Protein AF-A0A2U0RXN7-F1 (afdb_monomer_lite)

pLDDT: mean 94.58, std 5.85, range [40.25, 98.38]

Foldseek 3Di:
DVVVLVVLVVVCVVVVDDPSVVVSVVVVVCPDQDFDWDDDPQWIWTWHDDDLWIKTKIFGHDPRETQPLLMWIWIADNVHTDDTDHSVVQAAEDDADQPDDPVLLVVLVVVVLQPDWDWDADPNDIDIDNPWAWDPDDKDWDWHWDDDPPRRYTATKIKIKTATPDQDPPQFGIWIWMAGRRPRDTDDIDTDHPDD

Sequence (196 aa):
MELAQDILLRYKNYAEVSYLDPMRNILRTVTTPQNIQNVFGDIKFVLATEGNDAEIAWTYTTAGIDFQSKGVSITIDNGVLETLTDGWYLFNVGSTEINISEEEAMQIALNRLDDFSWTTIIDGQFVEVNDYVVLEQPRTVQLLPHSRDEPLELVPYYYITFYLNQVYPDNINSIGVGIWADTGAVRDCQTLTSEG

Secondary structure (DSSP, 8-state):
-HHHHHHHHHHHHHHT-STHHHHHHHHHT--S-S-EEEEETTEEEEEEEETTEEEEEEEEEETTEEEEEEEEEEEEETTEEEEEEE-TTTPEE------S-HHHHHHHHHHHHTT--EEEEETTEEEEE----EEEEEEEEEEEEEE-SSTTEEEEEEEEEEEEEEEEGGGEEEEEEEEETTT--EEEEEEEEPP-

Structure (mmCIF, N/CA/C/O backbone):
data_AF-A0A2U0RXN7-F1
#
_entry.id   AF-A0A2U0RXN7-F1
#
loop_
_atom_site.group_PDB
_atom_site.id
_atom_site.type_symbol
_atom_site.label_atom_id
_atom_site.label_alt_id
_atom_site.label_comp_id
_atom_site.label_asym_id
_atom_site.label_entity_id
_atom_site.label_seq_id
_atom_site.pdbx_PDB_ins_code
_atom_site.Cartn_x
_atom_site.Cartn_y
_atom_site.Cartn_z
_atom_site.occupancy
_atom_site.B_iso_or_equiv
_atom_site.auth_seq_id
_atom_site.auth_comp_id
_atom_site.auth_asym_id
_atom_site.auth_atom_id
_atom_site.pdbx_PDB_model_num
ATOM 1 N N . MET A 1 1 ? -13.906 10.854 22.083 1.00 87.69 1 MET A N 1
ATOM 2 C CA . MET A 1 1 ? -13.506 9.452 22.360 1.00 87.69 1 MET A CA 1
ATOM 3 C C . MET A 1 1 ? -14.705 8.552 22.655 1.00 87.69 1 MET A C 1
ATOM 5 O O . MET A 1 1 ? -14.786 7.490 22.054 1.00 87.69 1 MET A O 1
ATOM 9 N N . GLU A 1 2 ? -15.655 8.965 23.504 1.00 90.88 2 GLU A N 1
ATOM 10 C CA . GLU A 1 2 ? -16.887 8.193 23.782 1.00 90.88 2 GLU A CA 1
ATOM 11 C C . GLU A 1 2 ? -17.687 7.851 22.517 1.00 90.88 2 GLU A C 1
ATOM 13 O O . GLU A 1 2 ? -18.019 6.691 22.301 1.00 90.88 2 GLU A O 1
ATOM 18 N N . LEU A 1 3 ? -17.892 8.824 21.620 1.00 93.06 3 LEU A N 1
ATOM 19 C CA . LEU A 1 3 ? -18.575 8.587 20.343 1.00 93.06 3 LEU A CA 1
ATOM 20 C C . LEU A 1 3 ? -17.925 7.448 19.532 1.00 93.06 3 LEU A C 1
ATOM 22 O O . LEU A 1 3 ? -18.615 6.541 19.079 1.00 93.06 3 LEU A O 1
ATOM 26 N N . ALA A 1 4 ? -16.596 7.452 19.395 1.00 94.62 4 ALA A N 1
ATOM 27 C CA . ALA A 1 4 ? -15.869 6.403 18.680 1.00 94.62 4 ALA A CA 1
ATOM 28 C C . ALA A 1 4 ? -15.970 5.032 19.380 1.00 94.62 4 ALA A C 1
ATOM 30 O O . ALA A 1 4 ? -16.126 4.012 18.711 1.00 94.62 4 ALA A O 1
ATOM 31 N N . GLN A 1 5 ? -15.958 4.991 20.720 1.00 95.44 5 GLN A N 1
ATOM 32 C CA . GLN A 1 5 ? -16.201 3.757 21.483 1.00 95.44 5 GLN A CA 1
ATOM 33 C C . GLN A 1 5 ? -17.575 3.153 21.193 1.00 95.44 5 GLN A C 1
ATOM 35 O O . GLN A 1 5 ? -17.688 1.932 21.031 1.00 95.44 5 GLN A O 1
ATOM 40 N N . ASP A 1 6 ? -18.600 4.001 21.140 1.00 96.06 6 ASP A N 1
ATOM 41 C CA . ASP A 1 6 ? -19.979 3.603 20.879 1.00 96.06 6 ASP A CA 1
ATOM 42 C C . ASP A 1 6 ? -20.173 3.148 19.435 1.00 96.06 6 ASP A C 1
ATOM 44 O O . ASP A 1 6 ? -20.821 2.126 19.202 1.00 96.06 6 ASP A O 1
ATOM 48 N N . ILE A 1 7 ? -19.577 3.856 18.470 1.00 96.75 7 ILE A N 1
ATOM 49 C CA . ILE A 1 7 ? -19.581 3.467 17.053 1.00 96.75 7 ILE A CA 1
ATOM 50 C C . ILE A 1 7 ? -18.953 2.085 16.892 1.00 96.75 7 ILE A C 1
ATOM 52 O O . ILE A 1 7 ? -19.601 1.185 16.358 1.00 96.75 7 ILE A O 1
ATOM 56 N N . LEU A 1 8 ? -17.740 1.882 17.419 1.00 97.25 8 LEU A N 1
ATOM 57 C CA . LEU A 1 8 ? -17.059 0.591 17.333 1.00 97.25 8 LEU A CA 1
ATOM 58 C C . LEU A 1 8 ? -17.850 -0.518 18.027 1.00 97.25 8 LEU A C 1
ATOM 60 O O . LEU A 1 8 ? -17.908 -1.626 17.510 1.00 97.25 8 LEU A O 1
ATOM 64 N N . LEU A 1 9 ? -18.485 -0.252 19.174 1.00 97.38 9 LEU A N 1
ATOM 65 C CA . LEU A 1 9 ? -19.312 -1.248 19.861 1.00 97.38 9 LEU A CA 1
ATOM 66 C C . LEU A 1 9 ? -20.543 -1.642 19.037 1.00 97.38 9 LEU A C 1
ATOM 68 O O . LEU A 1 9 ? -20.856 -2.826 18.927 1.00 97.38 9 LEU A O 1
ATOM 72 N N . ARG A 1 10 ? -21.251 -0.662 18.469 1.00 97.19 10 ARG A N 1
ATOM 73 C CA . ARG A 1 10 ? -22.428 -0.916 17.629 1.00 97.19 10 ARG A CA 1
ATOM 74 C C . ARG A 1 10 ? -22.043 -1.690 16.379 1.00 97.19 10 ARG A C 1
ATOM 76 O O . ARG A 1 10 ? -22.702 -2.675 16.064 1.00 97.19 10 ARG A O 1
ATOM 83 N N . TYR A 1 11 ? -20.965 -1.277 15.719 1.00 96.81 11 TYR A N 1
ATOM 84 C CA . TYR A 1 11 ? -20.475 -1.938 14.519 1.00 96.81 11 TYR A CA 1
ATOM 85 C C . TYR A 1 11 ? -20.004 -3.366 14.811 1.00 96.81 11 TYR A C 1
ATOM 87 O O . TYR A 1 11 ? -20.445 -4.294 14.141 1.00 96.81 11 TYR A O 1
ATOM 95 N N . LYS A 1 12 ? -19.241 -3.569 15.892 1.00 97.25 12 LYS A N 1
ATOM 96 C CA . LYS A 1 12 ? -18.858 -4.894 16.397 1.00 97.25 12 LYS A CA 1
ATOM 97 C C . LYS A 1 12 ? -20.060 -5.821 16.572 1.00 97.25 12 LYS A C 1
ATOM 99 O O . LYS A 1 12 ? -20.029 -6.957 16.116 1.00 97.25 12 LYS A O 1
ATOM 104 N N . ASN A 1 13 ? -21.104 -5.342 17.249 1.00 97.56 13 ASN A N 1
ATOM 105 C CA . ASN A 1 13 ? -22.298 -6.140 17.526 1.00 97.56 13 ASN A CA 1
ATOM 106 C C . ASN A 1 13 ? -23.107 -6.431 16.257 1.00 97.56 13 ASN A C 1
ATOM 108 O O . ASN A 1 13 ? -23.699 -7.496 16.157 1.00 97.56 13 ASN A O 1
ATOM 112 N N . TYR A 1 14 ? -23.145 -5.490 15.314 1.00 96.69 14 TYR A N 1
ATOM 113 C CA . TYR A 1 14 ? -23.842 -5.653 14.041 1.00 96.69 14 TYR A CA 1
ATOM 114 C C . TYR A 1 14 ? -23.130 -6.641 13.107 1.00 96.69 14 TYR A C 1
ATOM 116 O O . TYR A 1 14 ? -23.777 -7.510 12.536 1.00 96.69 14 TYR A O 1
ATOM 124 N N . ALA A 1 15 ? -21.812 -6.501 12.954 1.00 95.75 15 ALA A N 1
ATOM 125 C CA . ALA A 1 15 ? -21.003 -7.341 12.072 1.00 95.75 15 ALA A CA 1
ATOM 126 C C . ALA A 1 15 ? -20.575 -8.669 12.724 1.00 95.75 15 ALA A C 1
ATOM 128 O O . ALA A 1 15 ? -20.004 -9.521 12.053 1.00 95.75 15 ALA A O 1
ATOM 129 N N . GLU A 1 16 ? -20.833 -8.840 14.025 1.00 96.75 16 GLU A N 1
ATOM 130 C CA . GLU A 1 16 ? -20.460 -10.017 14.822 1.00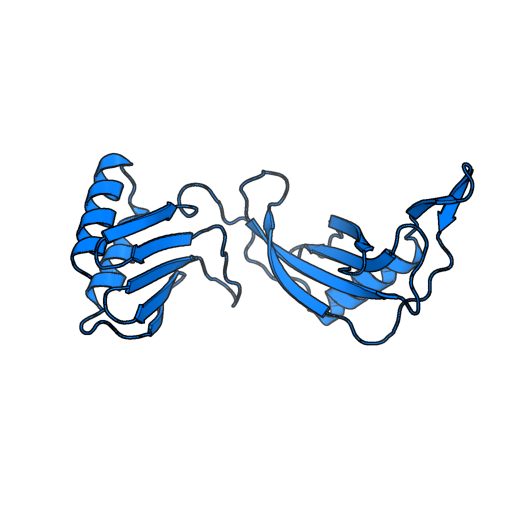 96.75 16 GLU A CA 1
ATOM 131 C C . GLU A 1 16 ? -18.948 -10.324 14.796 1.00 96.75 16 GLU A C 1
ATOM 133 O O . GLU A 1 16 ? -18.510 -11.474 14.814 1.00 96.75 16 GLU A O 1
ATOM 138 N N . VAL A 1 17 ? -18.122 -9.273 14.793 1.00 96.44 17 VAL A N 1
ATOM 139 C CA . VAL A 1 17 ? -16.659 -9.370 14.665 1.00 96.44 17 VAL A CA 1
ATOM 140 C C . VAL A 1 17 ? -15.935 -9.181 15.997 1.00 96.44 17 VAL A C 1
ATOM 142 O O . VAL A 1 17 ? -16.300 -8.339 16.811 1.00 96.44 17 VAL A O 1
ATOM 145 N N . SER A 1 18 ? -14.863 -9.935 16.243 1.00 96.38 18 SER A N 1
ATOM 146 C CA . SER A 1 18 ? -14.088 -9.843 17.494 1.00 96.38 18 SER A CA 1
ATOM 147 C C . SER A 1 18 ? -12.834 -8.966 17.393 1.00 96.38 18 SER A C 1
ATOM 149 O O . SER A 1 18 ? -12.381 -8.450 18.415 1.00 96.38 18 SER A O 1
ATOM 151 N N . TYR A 1 19 ? -12.295 -8.725 16.190 1.00 95.94 19 TYR A N 1
ATOM 152 C CA . TYR A 1 19 ? -11.050 -7.955 16.005 1.00 95.94 19 TYR A CA 1
ATOM 153 C C . TYR A 1 19 ? -11.161 -6.478 16.419 1.00 95.94 19 TYR A C 1
ATOM 155 O O . TYR A 1 19 ? -10.144 -5.814 16.604 1.00 95.94 19 TYR A O 1
ATOM 163 N N . LEU A 1 20 ? -12.375 -5.961 16.630 1.00 97.75 20 LEU A N 1
ATOM 164 C CA . LEU A 1 20 ? -12.586 -4.612 17.159 1.00 97.75 20 LEU A CA 1
ATOM 165 C C . LEU A 1 20 ? -12.354 -4.513 18.676 1.00 97.75 20 LEU A C 1
ATOM 167 O O . LEU A 1 20 ? -12.225 -3.406 19.200 1.00 97.75 20 LEU A O 1
ATOM 171 N N . ASP A 1 21 ? -12.291 -5.627 19.415 1.00 97.69 21 ASP A N 1
ATOM 172 C CA . ASP A 1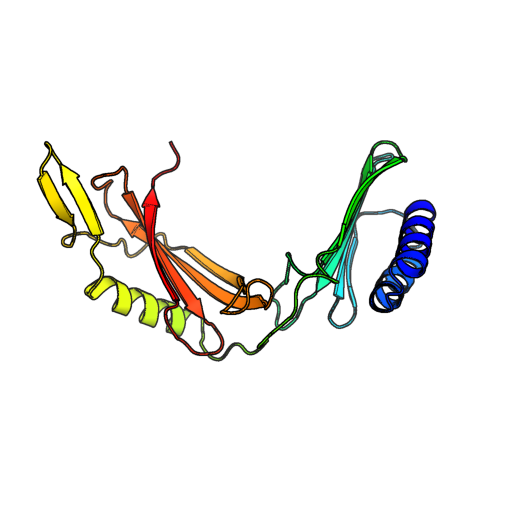 21 ? -12.066 -5.588 20.866 1.00 97.69 21 ASP A CA 1
ATOM 173 C C . ASP A 1 21 ? -10.699 -4.992 21.249 1.00 97.69 21 ASP A C 1
ATOM 175 O O . ASP A 1 21 ? -10.680 -4.071 22.075 1.00 97.69 21 ASP A O 1
ATOM 179 N N . PRO A 1 22 ? -9.569 -5.421 20.650 1.00 97.81 22 PRO A N 1
ATOM 180 C CA . PRO A 1 22 ? -8.277 -4.764 20.843 1.00 97.81 22 PRO A CA 1
ATOM 181 C C . PRO A 1 22 ? -8.311 -3.260 20.544 1.00 97.81 22 PRO A C 1
ATOM 183 O O . PRO A 1 22 ? -7.854 -2.467 21.364 1.00 97.81 22 PRO A O 1
ATOM 186 N N . MET A 1 23 ? -8.925 -2.848 19.431 1.00 97.88 23 MET A N 1
ATOM 187 C CA . MET A 1 23 ? -9.015 -1.438 19.024 1.00 97.88 23 MET A CA 1
ATOM 188 C C . MET A 1 23 ? -9.781 -0.592 20.042 1.00 97.88 23 MET A C 1
ATOM 190 O O . MET A 1 23 ? -9.332 0.480 20.454 1.00 97.88 23 MET A O 1
ATOM 194 N N . ARG A 1 24 ? -10.915 -1.111 20.524 1.00 97.44 24 ARG A N 1
ATOM 195 C CA . ARG A 1 24 ? -11.695 -0.472 21.588 1.00 97.44 24 ARG A CA 1
ATOM 196 C C . ARG A 1 24 ? -10.914 -0.392 22.890 1.00 97.44 24 ARG A C 1
ATOM 198 O O . ARG A 1 24 ? -11.004 0.619 23.582 1.00 97.44 24 ARG A O 1
ATOM 205 N N . ASN A 1 25 ? -10.147 -1.423 23.235 1.00 97.00 25 ASN A N 1
ATOM 206 C CA . ASN A 1 25 ? -9.308 -1.407 24.431 1.00 97.00 25 ASN A CA 1
ATOM 207 C C . ASN A 1 25 ? -8.196 -0.357 24.330 1.00 97.00 25 ASN A C 1
ATOM 209 O O . ASN A 1 25 ? -8.016 0.391 25.286 1.00 97.00 25 ASN A O 1
ATOM 213 N N . ILE A 1 26 ? -7.535 -0.231 23.176 1.00 96.81 26 ILE A N 1
ATOM 214 C CA . ILE A 1 26 ? -6.558 0.837 22.906 1.00 96.81 26 ILE A CA 1
ATOM 215 C C . ILE A 1 26 ? -7.213 2.210 23.075 1.00 96.81 26 ILE A C 1
ATOM 217 O O . ILE A 1 26 ? -6.710 3.073 23.783 1.00 96.81 26 ILE A O 1
ATOM 221 N N . LEU A 1 27 ? -8.400 2.409 22.509 1.00 95.25 27 LEU A N 1
ATOM 222 C CA . LEU A 1 27 ? -9.094 3.689 22.614 1.00 95.25 27 LEU A CA 1
ATOM 223 C C . LEU A 1 27 ? -9.475 4.050 24.065 1.00 95.25 27 LEU A C 1
ATOM 225 O O . LEU A 1 27 ? -9.574 5.228 24.392 1.00 95.25 27 LEU A O 1
ATOM 229 N N . ARG A 1 28 ? -9.653 3.066 24.961 1.00 94.75 28 ARG A N 1
ATOM 230 C CA . ARG A 1 28 ? -9.876 3.313 26.402 1.00 94.75 28 ARG A CA 1
ATOM 231 C C . ARG A 1 28 ? -8.623 3.786 27.131 1.00 94.75 28 ARG A C 1
ATOM 233 O O . ARG A 1 28 ? -8.751 4.354 28.211 1.00 94.75 28 ARG A O 1
ATOM 240 N N . THR A 1 29 ? -7.431 3.555 26.580 1.00 93.56 29 THR A N 1
ATOM 241 C CA . THR A 1 29 ? -6.187 4.054 27.182 1.00 93.56 29 THR A CA 1
ATOM 242 C C . THR A 1 29 ? -5.965 5.539 26.902 1.00 93.56 29 THR A C 1
ATOM 244 O O . THR A 1 29 ? -5.109 6.152 27.532 1.00 93.56 29 THR A O 1
ATOM 247 N N . VAL A 1 30 ? -6.721 6.133 25.972 1.00 92.31 30 VAL A N 1
ATOM 248 C CA . VAL A 1 30 ? -6.665 7.567 25.669 1.00 92.31 30 VAL A CA 1
ATOM 249 C C . VAL A 1 30 ? -7.438 8.338 26.739 1.00 92.31 30 VAL A C 1
ATOM 251 O O . VAL A 1 30 ? -8.664 8.422 26.704 1.00 92.31 30 VAL A O 1
ATOM 254 N N . THR A 1 31 ? -6.717 8.904 27.706 1.00 87.31 31 THR A N 1
ATOM 255 C CA . THR A 1 31 ? -7.300 9.699 28.800 1.00 87.31 31 THR A CA 1
ATOM 256 C C . THR A 1 31 ? -7.528 11.160 28.421 1.00 87.31 31 THR A C 1
ATOM 258 O O . THR A 1 31 ? -8.470 11.777 28.912 1.00 87.31 31 THR A O 1
ATOM 261 N N . THR A 1 32 ? -6.701 11.695 27.521 1.00 86.19 32 THR A N 1
ATOM 262 C CA . THR A 1 32 ? -6.790 13.068 27.016 1.00 86.19 32 THR A CA 1
ATOM 263 C C . THR A 1 32 ? -6.749 13.042 25.487 1.00 86.19 32 THR A C 1
ATOM 265 O O . THR A 1 32 ? -5.822 12.440 24.939 1.00 86.19 32 THR A O 1
ATOM 268 N N . PRO A 1 33 ? -7.709 13.675 24.783 1.00 82.12 33 PRO A N 1
ATOM 269 C CA . PRO A 1 33 ? -7.665 13.799 23.330 1.00 82.12 33 PRO A CA 1
ATOM 270 C C . PRO A 1 33 ? -6.505 14.715 22.935 1.00 82.12 33 PRO A C 1
ATOM 272 O O . PRO A 1 33 ? -6.536 15.916 23.190 1.00 82.12 33 PRO A O 1
ATOM 275 N N . GLN A 1 34 ? -5.460 14.121 22.377 1.00 90.06 34 GLN A N 1
ATOM 276 C CA . GLN A 1 34 ? -4.312 14.815 21.812 1.00 90.06 34 GLN A CA 1
ATOM 277 C C . GLN A 1 34 ? -3.714 13.937 20.716 1.00 90.06 34 GLN A C 1
ATOM 279 O O . GLN A 1 34 ? -3.968 12.729 20.685 1.00 90.06 34 GLN A O 1
ATOM 284 N N . ASN A 1 35 ? -2.875 14.531 19.871 1.00 95.81 35 ASN A N 1
ATOM 285 C CA . ASN A 1 35 ? -2.203 13.790 18.813 1.00 95.81 35 ASN A CA 1
ATOM 286 C C . ASN A 1 35 ? -1.305 12.700 19.414 1.00 95.81 35 ASN A C 1
ATOM 288 O O . ASN A 1 35 ? -0.397 12.991 20.197 1.00 95.81 35 ASN A O 1
ATOM 292 N N . ILE A 1 36 ? -1.580 11.442 19.077 1.00 96.06 36 ILE A N 1
ATOM 293 C CA . ILE A 1 36 ? -0.884 10.266 19.601 1.00 96.06 36 ILE A CA 1
ATOM 294 C C . ILE A 1 36 ? -0.633 9.293 18.454 1.00 96.06 36 ILE A C 1
ATOM 296 O O . ILE A 1 36 ? -1.523 9.013 17.659 1.00 96.06 36 ILE A O 1
ATOM 300 N N . GLN A 1 37 ? 0.564 8.713 18.435 1.00 96.94 37 GLN A N 1
ATOM 301 C CA . GLN A 1 37 ? 0.889 7.552 17.620 1.00 96.94 37 GLN A CA 1
ATOM 302 C C . GLN A 1 37 ? 1.615 6.532 18.493 1.00 96.94 37 GLN A C 1
ATOM 304 O O . GLN A 1 37 ? 2.670 6.841 19.039 1.00 96.94 37 GLN A O 1
ATOM 309 N N . ASN A 1 38 ? 1.067 5.325 18.613 1.00 96.19 38 ASN A N 1
ATOM 310 C CA . ASN A 1 38 ? 1.638 4.241 19.413 1.00 96.19 38 ASN A CA 1
ATOM 311 C C . ASN A 1 38 ? 1.433 2.892 18.721 1.00 96.19 38 ASN A C 1
ATOM 313 O O . ASN A 1 38 ? 0.501 2.729 17.940 1.00 96.19 38 ASN A O 1
ATOM 317 N N . VAL A 1 39 ? 2.272 1.909 19.046 1.00 97.19 39 VAL A N 1
ATOM 318 C CA . VAL A 1 39 ? 2.124 0.527 18.571 1.00 97.19 39 VAL A CA 1
ATOM 319 C C . VAL A 1 39 ? 1.768 -0.378 19.749 1.00 97.19 39 VAL A C 1
ATOM 321 O O . VAL A 1 39 ? 2.427 -0.346 20.788 1.00 97.19 39 VAL A O 1
ATOM 324 N N . PHE A 1 40 ? 0.718 -1.180 19.584 1.00 96.56 40 PHE A N 1
ATOM 325 C CA . PHE A 1 40 ? 0.199 -2.135 20.558 1.00 96.56 40 PHE A CA 1
ATOM 326 C C . PHE A 1 40 ? 0.186 -3.530 19.931 1.00 96.56 40 PHE A C 1
ATOM 328 O O . PHE A 1 40 ? -0.771 -3.903 19.256 1.00 96.56 40 PHE A O 1
ATOM 335 N N . GLY A 1 41 ? 1.258 -4.299 20.141 1.00 95.56 41 GLY A N 1
ATOM 336 C CA . GLY A 1 41 ? 1.438 -5.572 19.443 1.00 95.56 41 GLY A CA 1
ATOM 337 C C . GLY A 1 41 ? 1.601 -5.341 17.941 1.00 95.56 41 GLY A C 1
ATOM 338 O O . GLY A 1 41 ? 2.522 -4.644 17.530 1.00 95.56 41 GLY A O 1
ATOM 339 N N . ASP A 1 42 ? 0.688 -5.897 17.154 1.00 96.62 42 ASP A N 1
ATOM 340 C CA . ASP A 1 42 ? 0.600 -5.775 15.696 1.00 96.62 42 ASP A CA 1
ATOM 341 C C . ASP A 1 42 ? -0.345 -4.649 15.238 1.00 96.62 42 ASP A C 1
ATOM 343 O O . ASP A 1 42 ? -0.709 -4.571 14.067 1.00 96.62 42 ASP A O 1
ATOM 347 N N . ILE A 1 43 ? -0.758 -3.759 16.149 1.00 98.06 43 ILE A N 1
ATOM 348 C CA . ILE A 1 43 ? -1.670 -2.651 15.848 1.00 98.06 43 ILE A CA 1
ATOM 349 C C . ILE A 1 43 ? -0.955 -1.318 16.035 1.00 98.06 43 ILE A C 1
ATOM 351 O O . ILE A 1 43 ? -0.647 -0.916 17.159 1.00 98.06 43 ILE A O 1
ATOM 355 N N . LYS A 1 44 ? -0.758 -0.575 14.949 1.00 98.31 44 LYS A N 1
ATOM 356 C CA . LYS A 1 44 ? -0.403 0.842 15.011 1.00 98.31 44 LYS A CA 1
ATOM 357 C C . LYS A 1 44 ? -1.669 1.663 15.207 1.00 98.31 44 LYS A C 1
ATOM 359 O O . LYS A 1 44 ? -2.585 1.604 14.396 1.00 98.31 44 LYS A O 1
ATOM 364 N N . PHE A 1 45 ? -1.712 2.430 16.284 1.00 98.06 45 PHE A N 1
ATOM 365 C CA . PHE A 1 45 ? -2.793 3.346 16.610 1.00 98.06 45 PHE A CA 1
ATOM 366 C C . PHE A 1 45 ? -2.358 4.785 16.356 1.00 98.06 45 PHE A C 1
ATOM 368 O O . PHE A 1 45 ? -1.313 5.208 16.858 1.00 98.06 45 PHE A O 1
ATOM 375 N N . VAL A 1 46 ? -3.182 5.533 15.629 1.00 98.00 46 VAL A N 1
ATOM 376 C CA . VAL A 1 46 ? -3.035 6.971 15.405 1.00 98.00 46 VAL A CA 1
ATOM 377 C C . VAL A 1 46 ? -4.315 7.667 15.850 1.00 98.00 46 VAL A C 1
ATOM 379 O O . VAL A 1 46 ? -5.418 7.247 15.510 1.00 98.00 46 VAL A O 1
ATOM 382 N N . LEU A 1 47 ? -4.151 8.739 16.614 1.00 97.75 47 LEU A N 1
ATOM 383 C CA . LEU A 1 47 ? -5.186 9.708 16.929 1.00 97.75 47 LEU A CA 1
ATOM 384 C C . LEU A 1 47 ? -4.650 11.080 16.535 1.00 97.75 47 LEU A C 1
ATOM 386 O O . LEU A 1 47 ? -3.618 11.495 17.059 1.00 97.75 47 LEU A O 1
ATOM 390 N N . ALA A 1 48 ? -5.352 11.780 15.658 1.00 97.12 48 ALA A N 1
ATOM 391 C CA . ALA A 1 48 ? -5.155 13.195 15.386 1.00 97.12 48 ALA A CA 1
ATOM 392 C C . ALA A 1 48 ? -6.421 13.950 15.795 1.00 97.12 48 ALA A C 1
ATOM 394 O O . ALA A 1 48 ? -7.529 13.469 15.573 1.00 97.12 48 ALA A O 1
ATOM 395 N N . THR A 1 49 ? -6.269 15.105 16.437 1.00 95.44 49 THR A N 1
ATOM 396 C CA . THR A 1 49 ? -7.390 15.918 16.921 1.00 95.44 49 THR A CA 1
ATOM 397 C C . THR A 1 49 ? -7.146 17.391 16.641 1.00 95.44 49 THR A C 1
ATOM 399 O O . THR A 1 49 ? -6.075 17.903 16.975 1.00 95.44 49 THR A O 1
ATOM 402 N N . GLU A 1 50 ? -8.158 18.085 16.133 1.00 93.88 50 GLU A N 1
ATO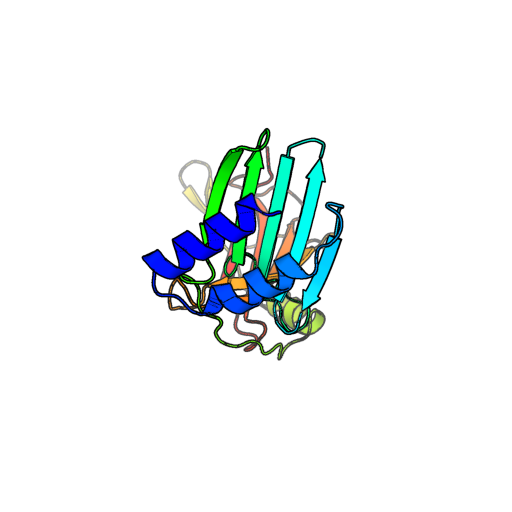M 403 C CA . GLU A 1 50 ? -8.149 19.535 15.942 1.00 93.88 50 GLU A CA 1
ATOM 404 C C . GLU A 1 50 ? -9.529 20.103 16.290 1.00 93.88 50 GLU A C 1
ATOM 406 O O . GLU A 1 50 ? -10.519 19.829 15.625 1.00 93.88 50 GLU A O 1
ATOM 411 N N . GLY A 1 51 ? -9.630 20.873 17.378 1.00 90.12 51 GLY A N 1
ATOM 412 C CA . GLY A 1 51 ? -10.922 21.394 17.832 1.00 90.12 51 GLY A CA 1
ATOM 413 C C . GLY A 1 51 ? -11.930 20.277 18.137 1.00 90.12 51 GLY A C 1
ATOM 414 O O . GLY A 1 51 ? -11.746 19.522 19.092 1.00 90.12 51 GLY A O 1
ATOM 415 N N . ASN A 1 52 ? -13.003 20.208 17.344 1.00 91.00 52 ASN A N 1
ATOM 416 C CA . ASN A 1 52 ? -14.039 19.172 17.445 1.00 91.00 52 ASN A CA 1
ATOM 417 C C . ASN A 1 52 ? -13.837 18.014 16.455 1.00 91.00 52 ASN A C 1
ATOM 419 O O . ASN A 1 52 ? -14.672 17.104 16.412 1.00 91.00 52 ASN A O 1
ATOM 423 N N . ASP A 1 53 ? -12.741 18.041 15.705 1.00 94.62 53 ASP A N 1
ATOM 424 C CA . ASP A 1 53 ? -12.432 17.073 14.669 1.00 94.62 53 ASP A CA 1
ATOM 425 C C . ASP A 1 53 ? -11.474 16.024 15.222 1.00 94.62 53 ASP A C 1
ATOM 427 O O . ASP A 1 53 ? -10.621 16.299 16.080 1.00 94.62 53 ASP A O 1
ATOM 431 N N . ALA A 1 54 ? -11.632 14.794 14.751 1.00 96.19 54 ALA A N 1
ATOM 432 C CA . ALA A 1 54 ? -10.737 13.711 15.109 1.00 96.19 54 ALA A CA 1
ATOM 433 C C . ALA A 1 54 ? -10.599 12.698 13.978 1.00 96.19 54 ALA A C 1
ATOM 435 O O . ALA A 1 54 ? -11.593 12.208 13.449 1.00 96.19 54 ALA A O 1
ATOM 436 N N . GLU A 1 55 ? -9.364 12.303 13.701 1.00 97.44 55 GLU A N 1
ATOM 437 C CA . GLU A 1 55 ? -9.040 11.141 12.886 1.00 97.44 55 GLU A CA 1
ATOM 438 C C .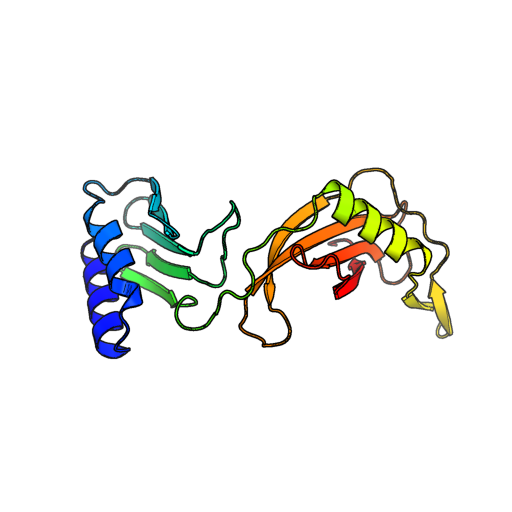 GLU A 1 55 ? -8.456 10.064 13.795 1.00 97.44 55 GLU A C 1
ATOM 440 O O . GLU A 1 55 ? -7.520 10.302 14.562 1.00 97.44 55 GLU A O 1
ATOM 445 N N . ILE A 1 56 ? -9.045 8.877 13.746 1.00 97.81 56 ILE A N 1
ATOM 446 C CA . ILE A 1 56 ? -8.657 7.744 14.576 1.00 97.81 56 ILE A CA 1
ATOM 447 C C . ILE A 1 56 ? -8.413 6.563 13.656 1.00 97.81 56 ILE A C 1
ATOM 449 O O . ILE A 1 56 ? -9.330 6.148 12.954 1.00 97.81 56 ILE A O 1
ATOM 453 N N . ALA A 1 57 ? -7.213 5.996 13.678 1.00 98.25 57 ALA A N 1
ATOM 454 C CA . ALA A 1 57 ? -6.852 4.876 12.823 1.00 98.25 57 ALA A CA 1
ATOM 455 C C . ALA A 1 57 ? -6.160 3.761 13.612 1.00 98.25 57 ALA A C 1
ATOM 457 O O . ALA A 1 57 ? -5.316 4.007 14.476 1.00 98.25 57 ALA A O 1
ATOM 458 N N . TRP A 1 58 ? -6.512 2.525 13.276 1.00 98.38 58 TRP A N 1
ATOM 459 C CA . TRP A 1 58 ? -5.822 1.307 13.677 1.00 98.38 58 TRP A CA 1
ATOM 460 C C . TRP A 1 58 ? -5.356 0.602 12.416 1.00 98.38 58 TRP A C 1
ATOM 462 O O . TRP A 1 58 ? -6.183 0.163 11.622 1.00 98.38 58 TRP A O 1
ATOM 472 N N . THR A 1 59 ? -4.052 0.456 12.254 1.00 98.25 59 THR A N 1
ATOM 473 C CA . THR A 1 59 ? -3.442 -0.170 11.081 1.00 98.25 59 THR A CA 1
ATOM 474 C C . THR A 1 59 ? -2.676 -1.399 11.532 1.00 98.25 59 THR A C 1
ATOM 476 O O . THR A 1 59 ? -1.909 -1.322 12.495 1.00 98.25 59 THR A O 1
ATOM 479 N N . TYR A 1 60 ? -2.872 -2.533 10.861 1.00 97.69 60 TYR A N 1
ATOM 480 C CA . TYR A 1 60 ? -2.025 -3.695 11.099 1.00 97.69 60 TYR A CA 1
ATOM 481 C C . TYR A 1 60 ? -0.573 -3.346 10.742 1.00 97.69 60 TYR A C 1
ATOM 483 O O . TYR A 1 60 ? -0.312 -2.777 9.683 1.00 97.69 60 TYR A O 1
ATOM 491 N N . THR A 1 61 ? 0.373 -3.656 11.619 1.00 96.69 61 THR A N 1
ATOM 492 C CA . THR A 1 61 ? 1.793 -3.358 11.421 1.00 96.69 61 THR A CA 1
ATOM 493 C C . THR A 1 61 ? 2.642 -4.541 11.860 1.00 96.69 61 THR A C 1
ATOM 495 O O . THR A 1 61 ? 2.380 -5.174 12.883 1.00 96.69 61 THR A O 1
ATOM 498 N N . THR A 1 62 ? 3.668 -4.861 11.081 1.00 94.44 62 THR A N 1
ATOM 499 C CA . THR A 1 62 ? 4.642 -5.904 11.419 1.00 94.44 62 THR A CA 1
ATOM 500 C C . THR A 1 62 ? 5.939 -5.664 10.664 1.00 94.44 62 THR A C 1
ATOM 502 O O . THR A 1 62 ? 5.925 -5.095 9.576 1.00 94.44 62 THR A O 1
ATOM 505 N N . ALA A 1 63 ? 7.073 -6.046 11.256 1.00 87.31 63 ALA A N 1
ATOM 506 C CA . ALA A 1 63 ? 8.407 -5.853 10.674 1.00 87.31 63 ALA A CA 1
ATOM 507 C C . ALA A 1 63 ? 8.697 -4.411 10.183 1.00 87.31 63 ALA A C 1
ATOM 509 O O . ALA A 1 63 ? 9.482 -4.206 9.264 1.00 87.31 63 ALA A O 1
ATOM 510 N N . GLY A 1 64 ? 8.065 -3.400 10.795 1.00 86.50 64 GLY A N 1
ATOM 511 C CA . GLY A 1 64 ? 8.198 -1.993 10.392 1.00 86.50 64 GLY A CA 1
ATOM 512 C C . GLY A 1 64 ? 7.369 -1.583 9.167 1.00 86.50 64 GLY A C 1
ATOM 513 O O . GLY A 1 64 ? 7.491 -0.443 8.725 1.00 86.50 64 GLY A O 1
ATOM 514 N N . ILE A 1 65 ? 6.524 -2.472 8.640 1.00 92.56 65 ILE A N 1
ATOM 515 C CA . ILE A 1 65 ? 5.629 -2.224 7.507 1.00 92.56 65 ILE A CA 1
ATOM 516 C C . ILE A 1 65 ? 4.213 -1.982 8.028 1.00 92.56 65 ILE A C 1
ATOM 518 O O . ILE A 1 65 ? 3.646 -2.822 8.729 1.00 92.56 65 ILE A O 1
ATOM 522 N N . ASP A 1 66 ? 3.620 -0.861 7.625 1.00 95.44 66 ASP A N 1
ATOM 523 C CA . ASP A 1 66 ? 2.221 -0.550 7.904 1.00 95.44 66 ASP A CA 1
ATOM 524 C C . ASP A 1 66 ? 1.323 -1.059 6.771 1.00 95.44 66 ASP A C 1
ATOM 526 O O . ASP A 1 66 ? 1.396 -0.600 5.629 1.00 95.44 66 ASP A O 1
ATOM 530 N N . PHE A 1 67 ? 0.419 -1.980 7.096 1.00 95.88 67 PHE A N 1
ATOM 531 C CA . PHE A 1 67 ? -0.555 -2.545 6.170 1.00 95.88 67 PHE A CA 1
ATOM 532 C C . PHE A 1 67 ? -1.774 -1.641 6.074 1.00 95.88 67 PHE A C 1
ATOM 534 O O . PHE A 1 67 ? -2.840 -1.970 6.582 1.00 95.88 67 PHE A O 1
ATOM 541 N N . GLN A 1 68 ? -1.604 -0.484 5.424 1.00 92.00 68 GLN A N 1
ATOM 542 C CA . GLN A 1 68 ? -2.604 0.592 5.370 1.00 92.00 68 GLN A CA 1
ATOM 543 C C . GLN A 1 68 ? -4.001 0.112 4.957 1.00 92.00 68 GLN A C 1
ATOM 545 O O . GLN A 1 68 ? -4.988 0.515 5.566 1.00 92.00 68 GLN A O 1
ATOM 550 N N . SER A 1 69 ? -4.094 -0.791 3.975 1.00 94.25 69 SER A N 1
ATOM 551 C CA . SER A 1 69 ? -5.376 -1.363 3.547 1.00 94.25 69 SER A CA 1
ATOM 552 C C . SER A 1 69 ? -6.003 -2.286 4.596 1.00 94.25 69 SER A C 1
ATOM 554 O O . SER A 1 69 ? -7.222 -2.379 4.662 1.00 94.25 69 SER A O 1
ATOM 556 N N . LYS A 1 70 ? -5.209 -2.926 5.463 1.00 96.81 70 LYS A N 1
ATOM 557 C CA . LYS A 1 70 ? -5.695 -3.699 6.612 1.00 96.81 70 LYS A CA 1
ATOM 558 C C . LYS A 1 70 ? -5.750 -2.814 7.858 1.00 96.81 70 LYS A C 1
ATOM 560 O O . LYS A 1 70 ? -4.972 -2.961 8.804 1.00 96.81 70 LYS A O 1
ATOM 565 N N . GLY A 1 71 ? -6.704 -1.893 7.851 1.00 97.38 71 GLY A N 1
ATOM 566 C CA . GLY A 1 71 ? -6.943 -0.984 8.962 1.00 97.38 71 GLY A CA 1
ATOM 567 C C . GLY A 1 71 ? -8.420 -0.700 9.203 1.00 97.38 71 GLY A C 1
ATOM 568 O O . GLY A 1 71 ? -9.275 -1.006 8.377 1.00 97.38 71 GLY A O 1
ATOM 569 N N . VAL A 1 72 ? -8.709 -0.111 10.356 1.00 98.25 72 VAL A N 1
ATOM 570 C CA . VAL A 1 72 ? -9.992 0.527 10.668 1.00 98.25 72 VAL A CA 1
ATOM 571 C C . VAL A 1 72 ? -9.714 2.003 10.882 1.00 98.25 72 VAL A C 1
ATOM 573 O O . VAL A 1 72 ? -8.784 2.340 11.614 1.00 98.25 72 VAL A O 1
ATOM 576 N N . SER A 1 73 ? -10.513 2.882 10.287 1.00 97.81 73 SER A N 1
ATOM 577 C CA . SER A 1 73 ? -10.421 4.316 10.555 1.00 97.81 73 SER A CA 1
ATOM 578 C C . SER A 1 73 ? -11.783 4.944 10.804 1.00 97.81 73 SER A C 1
ATOM 580 O O . SER A 1 73 ? -12.798 4.517 10.253 1.00 97.81 73 SER A O 1
ATOM 582 N N . ILE A 1 74 ? -11.798 5.954 11.666 1.00 97.88 74 ILE A N 1
ATOM 583 C CA . ILE A 1 74 ? -12.951 6.789 11.977 1.00 97.88 74 ILE A CA 1
ATOM 584 C C . ILE A 1 74 ? -12.527 8.242 11.809 1.00 97.88 74 ILE A C 1
ATOM 586 O O . ILE A 1 74 ? -11.579 8.677 12.463 1.00 97.88 74 ILE A O 1
ATOM 590 N N . THR A 1 75 ? -13.287 8.992 11.020 1.00 97.69 75 THR A N 1
ATOM 591 C CA . THR A 1 75 ? -13.171 10.449 10.933 1.00 97.69 75 THR A CA 1
ATOM 592 C C . THR A 1 75 ? -14.411 11.084 11.541 1.00 97.69 75 THR A C 1
ATOM 594 O O . THR A 1 75 ? -15.546 10.701 11.236 1.00 97.69 75 THR A O 1
ATOM 597 N N . ILE A 1 76 ? -14.186 12.027 12.447 1.00 96.81 76 ILE A N 1
ATOM 598 C CA . ILE A 1 76 ? -15.199 12.844 13.100 1.00 96.81 76 ILE A CA 1
ATOM 599 C C . ILE A 1 76 ? -14.964 14.278 12.640 1.00 96.81 76 ILE A C 1
ATOM 601 O O . ILE A 1 76 ? -13.884 14.810 12.881 1.00 96.81 76 ILE A O 1
ATOM 605 N N . ASP A 1 77 ? -15.982 14.883 12.042 1.00 96.75 77 ASP A N 1
ATOM 606 C CA . ASP A 1 77 ? -15.999 16.285 11.630 1.00 96.75 77 ASP A CA 1
ATOM 607 C C . ASP A 1 77 ? -17.057 17.018 12.458 1.00 96.75 77 ASP A C 1
ATOM 609 O O . ASP A 1 77 ? -18.217 16.594 12.549 1.00 96.75 77 ASP A O 1
ATOM 613 N N . ASN A 1 78 ? -16.645 18.087 13.138 1.00 94.62 78 ASN A N 1
ATOM 614 C CA . ASN A 1 78 ? -17.492 18.905 13.995 1.00 94.62 78 ASN A CA 1
ATOM 615 C C . ASN A 1 78 ? -18.286 18.082 15.029 1.00 94.62 78 ASN A C 1
ATOM 617 O O . ASN A 1 78 ? -19.451 18.358 15.330 1.00 94.62 78 ASN A O 1
ATOM 621 N N . GLY A 1 79 ? -17.649 17.055 15.599 1.00 91.88 79 GLY A N 1
ATOM 622 C CA . GLY A 1 79 ? -18.257 16.163 16.588 1.00 91.88 79 GLY A CA 1
ATOM 623 C C . GLY A 1 79 ? -19.248 15.135 16.024 1.00 91.88 79 GLY A C 1
ATOM 624 O O . GLY A 1 79 ? -19.888 14.429 16.807 1.00 91.88 79 GLY A O 1
ATOM 625 N N . VAL A 1 80 ? -19.377 15.018 14.701 1.00 95.06 80 VAL A N 1
ATOM 626 C CA . VAL A 1 80 ? -20.253 14.057 14.015 1.00 95.06 80 VAL A CA 1
ATOM 627 C C . VAL A 1 80 ? -19.409 13.040 13.252 1.00 95.06 80 VAL A C 1
ATOM 629 O O . VAL A 1 80 ? -18.371 13.373 12.697 1.00 95.06 80 VAL A O 1
ATOM 632 N N . LEU A 1 81 ? -19.846 11.777 13.228 1.00 97.00 81 LEU A N 1
ATOM 633 C CA . LEU A 1 81 ? -19.213 10.758 12.390 1.00 97.00 81 LEU A CA 1
ATOM 634 C C . LEU A 1 81 ? -19.342 11.146 10.914 1.00 97.00 81 LEU A C 1
ATOM 636 O O . LEU A 1 81 ? -20.458 11.207 10.399 1.00 97.00 81 LEU A O 1
ATOM 640 N N . GLU A 1 82 ? -18.211 11.333 10.247 1.00 97.25 82 GLU A N 1
ATOM 641 C CA . GLU A 1 82 ? -18.148 11.554 8.805 1.00 97.25 82 GLU A CA 1
ATOM 642 C C . GLU A 1 82 ? -17.896 10.232 8.075 1.00 97.25 82 GLU A C 1
ATOM 644 O O . GLU A 1 82 ? -18.671 9.837 7.205 1.00 97.25 82 GLU A O 1
ATOM 649 N N . THR A 1 83 ? -16.844 9.511 8.473 1.00 97.12 83 THR A N 1
ATOM 650 C CA . THR A 1 83 ? -16.413 8.278 7.805 1.00 97.12 83 THR A CA 1
ATOM 651 C C . THR A 1 83 ? -16.074 7.187 8.816 1.00 97.12 83 THR A C 1
ATOM 653 O O . THR A 1 83 ? -15.439 7.444 9.836 1.00 97.12 83 THR A O 1
ATOM 656 N N . LEU A 1 84 ? -16.472 5.950 8.507 1.00 96.69 84 LEU A N 1
ATOM 657 C CA . LEU A 1 84 ? -15.959 4.721 9.113 1.00 96.69 84 LEU A CA 1
ATOM 658 C C . LEU A 1 84 ? -15.500 3.804 7.976 1.00 96.69 84 LEU A C 1
ATOM 660 O O . LEU A 1 84 ? -16.306 3.454 7.114 1.00 96.69 84 LEU A O 1
ATOM 664 N N . THR A 1 85 ? -14.234 3.396 7.993 1.00 96.69 85 THR A N 1
ATOM 665 C CA . THR A 1 85 ? -13.707 2.373 7.083 1.00 96.69 85 THR A CA 1
ATOM 666 C C . THR A 1 85 ? -13.240 1.152 7.862 1.00 96.69 85 THR A C 1
ATOM 668 O O . THR A 1 85 ? -12.760 1.265 8.990 1.00 96.69 85 THR A O 1
ATOM 671 N N . ASP A 1 86 ? -13.396 -0.023 7.257 1.00 96.69 86 ASP A N 1
ATOM 672 C CA . ASP A 1 86 ? -12.947 -1.287 7.829 1.00 96.69 86 ASP A CA 1
ATOM 673 C C . ASP A 1 86 ? -12.363 -2.191 6.744 1.00 96.69 86 ASP A C 1
ATOM 675 O O . ASP A 1 86 ? -13.042 -3.015 6.131 1.00 96.69 86 ASP A O 1
ATOM 679 N N . GLY A 1 87 ? -11.069 -2.016 6.507 1.00 96.25 87 GLY A N 1
ATOM 680 C CA . GLY A 1 87 ? -10.270 -2.941 5.722 1.00 96.25 87 GLY A CA 1
ATOM 681 C C . GLY A 1 87 ? -9.733 -4.114 6.545 1.00 96.25 87 GLY A C 1
ATOM 682 O O . GLY A 1 87 ? -9.238 -5.083 5.974 1.00 96.25 87 GLY A O 1
ATOM 683 N N . TRP A 1 88 ? -9.851 -4.088 7.877 1.00 96.56 88 TRP A N 1
ATOM 684 C CA . TRP A 1 88 ? -9.392 -5.188 8.726 1.00 96.56 88 TRP A CA 1
ATOM 685 C C . TRP A 1 88 ? -10.181 -6.469 8.479 1.00 96.56 88 TRP A C 1
ATOM 687 O O . TRP A 1 88 ? -9.580 -7.547 8.453 1.00 96.56 88 TRP A O 1
ATOM 697 N N . TYR A 1 89 ? -11.496 -6.336 8.281 1.00 93.12 89 TYR A N 1
ATOM 698 C CA . TYR A 1 89 ? -12.381 -7.416 7.843 1.00 93.12 89 TYR A CA 1
ATOM 699 C C . TYR A 1 89 ? -12.030 -7.934 6.447 1.00 93.12 89 TYR A C 1
ATOM 701 O O . TYR A 1 89 ? -12.080 -9.135 6.197 1.00 93.12 89 TYR A O 1
ATOM 709 N N . LEU A 1 90 ? -11.722 -7.008 5.536 1.00 92.38 90 LEU A N 1
ATOM 710 C CA . LEU A 1 90 ? -11.642 -7.277 4.107 1.00 92.38 90 LEU A CA 1
ATOM 711 C C . LEU A 1 90 ? -10.305 -7.907 3.702 1.00 92.38 90 LEU A C 1
ATOM 713 O O . LEU A 1 90 ? -10.289 -8.856 2.925 1.00 92.38 90 LEU A O 1
ATOM 717 N N . PHE A 1 91 ? -9.191 -7.383 4.212 1.00 95.44 91 PHE A N 1
ATOM 718 C CA . PHE A 1 91 ? -7.853 -7.793 3.796 1.00 95.44 91 PHE A CA 1
ATOM 719 C C . PHE A 1 91 ? -7.259 -8.852 4.719 1.00 95.44 91 PHE A C 1
ATOM 721 O O . PHE A 1 91 ? -7.321 -8.748 5.946 1.00 95.44 91 PHE A O 1
ATOM 728 N N . ASN A 1 92 ? -6.592 -9.835 4.128 1.00 94.50 92 ASN A N 1
ATOM 729 C CA . ASN A 1 92 ? -5.758 -10.808 4.819 1.00 94.50 92 ASN A CA 1
ATOM 730 C C . ASN A 1 92 ? -4.289 -10.387 4.751 1.00 94.50 92 ASN A C 1
ATOM 732 O O . ASN A 1 92 ? -3.882 -9.642 3.863 1.00 94.50 92 ASN A O 1
ATOM 736 N N . VAL A 1 93 ? -3.495 -10.873 5.701 1.00 93.94 93 VAL A N 1
ATOM 737 C CA . VAL A 1 93 ? -2.035 -10.763 5.649 1.00 93.94 93 VAL A CA 1
ATOM 738 C C . VAL A 1 93 ? -1.518 -12.128 5.234 1.00 93.94 93 VAL A C 1
ATOM 740 O O . VAL A 1 93 ? -1.802 -13.108 5.923 1.00 93.94 93 VAL A O 1
ATOM 743 N N . GLY A 1 94 ? -0.827 -12.182 4.100 1.00 93.69 94 GLY A N 1
ATOM 744 C CA . GLY A 1 94 ? -0.158 -13.389 3.631 1.00 93.69 94 GLY A CA 1
ATOM 745 C C . GLY A 1 94 ? 1.168 -13.579 4.362 1.00 93.69 94 GLY A C 1
ATOM 746 O O . GLY A 1 94 ? 1.241 -13.536 5.591 1.00 93.69 94 GLY A O 1
ATOM 747 N N . SER A 1 95 ? 2.245 -13.757 3.600 1.00 92.81 95 SER A N 1
ATOM 748 C CA . SER A 1 95 ? 3.598 -13.719 4.158 1.00 92.81 95 SER A CA 1
ATOM 749 C C . SER A 1 95 ? 3.907 -12.351 4.774 1.00 92.81 95 SER A C 1
ATOM 751 O O . SER A 1 95 ? 3.601 -11.317 4.184 1.00 92.81 95 SER A O 1
ATOM 753 N N . THR A 1 96 ? 4.560 -12.349 5.936 1.00 93.38 96 THR A N 1
ATOM 754 C CA . THR A 1 96 ? 5.141 -11.152 6.572 1.00 93.38 96 THR A CA 1
ATOM 755 C C . THR A 1 96 ? 6.667 -11.147 6.513 1.00 93.38 96 THR A C 1
ATOM 757 O O . THR A 1 96 ? 7.300 -10.276 7.104 1.00 93.38 96 THR A O 1
ATOM 760 N N . GLU A 1 97 ? 7.259 -12.141 5.853 1.00 94.62 97 GLU A N 1
ATOM 761 C CA . GLU A 1 97 ? 8.707 -12.296 5.761 1.00 94.62 97 GLU A CA 1
ATOM 762 C C . GLU A 1 97 ? 9.310 -11.278 4.787 1.00 94.62 97 GLU A C 1
ATOM 764 O O . GLU A 1 97 ? 8.735 -10.966 3.743 1.00 94.62 97 GLU A O 1
ATOM 769 N N . ILE A 1 98 ? 10.501 -10.789 5.122 1.00 95.62 98 ILE A N 1
ATOM 770 C CA . ILE A 1 98 ? 11.333 -9.954 4.253 1.00 95.62 98 ILE A CA 1
ATOM 771 C C . ILE A 1 98 ? 12.629 -10.735 4.050 1.00 95.62 98 ILE A C 1
ATOM 773 O O . ILE A 1 98 ? 13.514 -10.722 4.904 1.00 95.62 98 ILE A O 1
ATOM 777 N N . ASN A 1 99 ? 12.697 -11.475 2.947 1.00 97.19 99 ASN A N 1
ATOM 778 C CA . ASN A 1 99 ? 13.788 -12.407 2.657 1.00 97.19 99 ASN A CA 1
ATOM 779 C C . ASN A 1 99 ? 14.876 -11.804 1.767 1.00 97.19 99 ASN A C 1
ATOM 781 O O . ASN A 1 99 ? 15.942 -12.403 1.650 1.00 97.19 99 ASN A O 1
ATOM 785 N N . ILE A 1 100 ? 14.609 -10.651 1.150 1.00 97.69 100 ILE A N 1
ATOM 786 C CA . ILE A 1 100 ? 15.591 -9.891 0.374 1.00 97.69 100 ILE A CA 1
ATOM 787 C C . ILE A 1 100 ? 15.796 -8.511 0.997 1.00 97.69 100 ILE A C 1
ATOM 789 O O . ILE A 1 100 ? 14.847 -7.908 1.504 1.00 97.69 100 ILE A O 1
ATOM 793 N N . SER A 1 101 ? 17.023 -8.001 0.945 1.00 96.75 101 SER A N 1
ATOM 794 C CA . SER A 1 101 ? 17.331 -6.623 1.333 1.00 96.75 101 SER A CA 1
ATOM 795 C C . SER A 1 101 ? 16.911 -5.609 0.263 1.00 96.75 101 SER A C 1
ATOM 797 O O . SER A 1 101 ? 16.613 -5.960 -0.881 1.00 96.75 101 SER A O 1
ATOM 799 N N . GLU A 1 102 ? 16.938 -4.323 0.619 1.00 96.50 102 GLU A N 1
ATOM 800 C CA . GLU A 1 102 ? 16.747 -3.234 -0.342 1.00 96.50 102 GLU A CA 1
ATOM 801 C C . GLU A 1 102 ? 17.812 -3.262 -1.452 1.00 96.50 102 GLU A C 1
ATOM 803 O O . GLU A 1 102 ? 17.479 -3.115 -2.629 1.00 96.50 102 GLU A O 1
ATOM 808 N N . GLU A 1 103 ? 19.083 -3.504 -1.115 1.00 97.00 103 GLU A N 1
ATOM 809 C CA . GLU A 1 103 ? 20.159 -3.628 -2.101 1.00 97.00 103 GLU A CA 1
ATOM 810 C C . GLU A 1 103 ? 19.966 -4.828 -3.039 1.00 97.00 103 GLU A C 1
ATOM 812 O O . GLU A 1 103 ? 20.220 -4.718 -4.241 1.00 97.00 103 GLU A O 1
ATOM 817 N N . GLU A 1 104 ? 19.497 -5.965 -2.523 1.00 98.00 104 GLU A N 1
ATOM 818 C CA . GLU A 1 104 ? 19.190 -7.143 -3.342 1.00 98.00 104 GLU A CA 1
ATOM 819 C C . GLU A 1 104 ? 18.005 -6.876 -4.273 1.00 98.00 104 GLU A C 1
ATOM 821 O O . GLU A 1 104 ? 18.091 -7.164 -5.469 1.00 98.00 104 GLU A O 1
ATOM 826 N N . ALA A 1 105 ? 16.933 -6.257 -3.766 1.00 98.00 105 ALA A N 1
ATOM 827 C CA . ALA A 1 105 ? 15.791 -5.842 -4.576 1.00 98.00 105 ALA A CA 1
ATOM 828 C C . ALA A 1 105 ? 16.212 -4.856 -5.681 1.00 98.00 105 ALA A C 1
ATOM 830 O O . ALA A 1 105 ? 15.813 -5.012 -6.834 1.00 98.00 105 ALA A O 1
ATOM 831 N N . MET A 1 106 ? 17.082 -3.891 -5.366 1.00 97.38 106 MET A N 1
ATOM 832 C CA . MET A 1 106 ? 17.647 -2.951 -6.339 1.00 97.38 106 MET A CA 1
ATOM 833 C C . M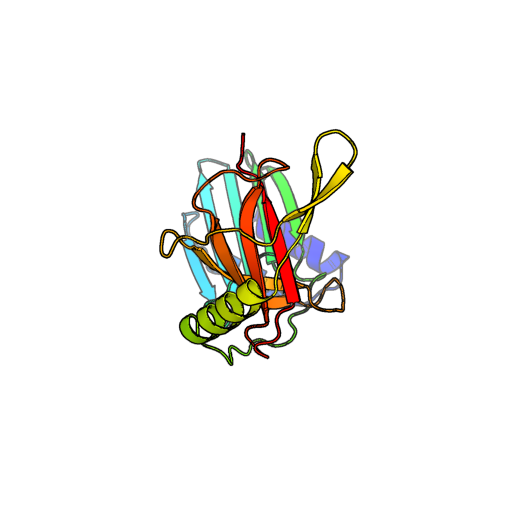ET A 1 106 ? 18.414 -3.671 -7.451 1.00 97.38 106 MET A C 1
ATOM 835 O O . MET A 1 106 ? 18.237 -3.350 -8.626 1.00 97.38 106 MET A O 1
ATOM 839 N N . GLN A 1 107 ? 19.245 -4.658 -7.108 1.00 97.44 107 GLN A N 1
ATOM 840 C CA . GLN A 1 107 ? 19.997 -5.415 -8.107 1.00 97.44 107 GLN A CA 1
ATOM 841 C C . GLN A 1 107 ? 19.079 -6.269 -8.990 1.00 97.44 107 GLN A C 1
ATOM 843 O O . GLN A 1 107 ? 19.280 -6.321 -10.203 1.00 97.44 107 GLN A O 1
ATOM 848 N N . ILE A 1 108 ? 18.063 -6.914 -8.409 1.00 98.25 108 ILE A N 1
ATOM 849 C CA . ILE A 1 108 ? 17.052 -7.668 -9.166 1.00 98.25 108 ILE A CA 1
ATOM 850 C C . ILE A 1 108 ? 16.322 -6.737 -10.139 1.00 98.25 108 ILE A C 1
ATOM 852 O O . ILE A 1 108 ? 16.143 -7.088 -11.305 1.00 98.25 108 ILE A O 1
ATOM 856 N N . ALA A 1 109 ? 15.945 -5.542 -9.684 1.00 97.94 109 ALA A N 1
ATOM 857 C CA . ALA A 1 109 ? 15.256 -4.567 -10.512 1.00 97.94 109 ALA A CA 1
ATOM 858 C C . ALA A 1 109 ? 16.127 -4.047 -11.662 1.00 97.94 109 ALA A C 1
ATOM 860 O O . ALA A 1 109 ? 15.662 -4.010 -12.795 1.00 97.94 109 ALA A O 1
ATOM 861 N N . LEU A 1 110 ? 17.397 -3.715 -11.405 1.00 96.31 110 LEU A N 1
ATOM 862 C CA . LEU A 1 110 ? 18.342 -3.315 -12.453 1.00 96.31 110 LEU A CA 1
ATOM 863 C C . LEU A 1 110 ? 18.517 -4.416 -13.504 1.00 96.31 110 LEU A C 1
ATOM 865 O O . LEU A 1 110 ? 18.408 -4.136 -14.692 1.00 96.31 110 LEU A O 1
ATOM 869 N N . ASN A 1 111 ? 18.684 -5.671 -13.078 1.00 96.69 111 ASN A N 1
ATOM 870 C CA . ASN A 1 111 ? 18.789 -6.802 -14.005 1.00 96.69 111 ASN A CA 1
ATOM 871 C C . ASN A 1 111 ? 17.521 -6.966 -14.861 1.00 96.69 111 ASN A C 1
ATOM 873 O O . ASN A 1 111 ? 17.605 -7.380 -16.013 1.00 96.69 111 ASN A O 1
ATOM 877 N N . ARG A 1 112 ? 16.341 -6.650 -14.310 1.00 96.88 112 ARG A N 1
ATOM 878 C CA . ARG A 1 112 ? 15.071 -6.679 -15.048 1.00 96.88 112 ARG A CA 1
ATOM 879 C C . ARG A 1 112 ? 14.953 -5.556 -16.084 1.00 96.88 112 ARG A C 1
ATOM 881 O O . ARG A 1 112 ? 14.150 -5.666 -17.004 1.00 96.88 112 ARG A O 1
ATOM 888 N N . LEU A 1 113 ? 15.699 -4.465 -15.933 1.00 96.31 113 LEU A N 1
ATOM 889 C CA . LEU A 1 113 ? 15.683 -3.361 -16.892 1.00 96.31 113 LEU A CA 1
ATOM 890 C C . LEU A 1 113 ? 16.553 -3.634 -18.120 1.00 96.31 113 LEU A C 1
ATOM 892 O O . LEU A 1 113 ? 16.317 -3.006 -19.147 1.00 96.31 113 LEU A O 1
ATOM 896 N N . ASP A 1 114 ? 17.505 -4.567 -18.044 1.00 93.81 114 ASP A N 1
ATOM 897 C CA . ASP A 1 114 ? 18.372 -4.927 -19.175 1.00 93.81 114 ASP A CA 1
ATOM 898 C C . ASP A 1 114 ? 17.596 -5.582 -20.333 1.00 93.81 114 ASP A C 1
ATOM 900 O O . ASP A 1 114 ? 18.014 -5.498 -21.488 1.00 93.81 114 ASP A O 1
ATOM 904 N N . ASP A 1 115 ? 16.470 -6.239 -20.036 1.00 93.06 115 ASP A N 1
ATOM 905 C CA . ASP A 1 115 ? 15.610 -6.932 -21.003 1.00 93.06 115 ASP A CA 1
ATOM 906 C C . ASP A 1 115 ? 14.198 -6.333 -21.101 1.00 93.06 115 ASP A C 1
ATOM 908 O O . ASP A 1 115 ? 13.282 -6.952 -21.653 1.00 93.06 115 ASP A O 1
ATOM 912 N N . PHE A 1 116 ? 13.988 -5.140 -20.543 1.00 96.94 116 PHE A N 1
ATOM 913 C CA . PHE A 1 116 ? 12.706 -4.457 -20.619 1.00 96.94 116 PHE A CA 1
ATOM 914 C C . PHE A 1 116 ? 12.612 -3.591 -21.882 1.00 96.94 116 PHE A C 1
ATOM 916 O O . PHE A 1 116 ? 13.568 -2.974 -22.339 1.00 96.94 116 PHE A O 1
ATOM 923 N N . SER A 1 117 ? 11.425 -3.574 -22.474 1.00 96.44 117 SER A N 1
ATOM 924 C CA . SER A 1 117 ? 11.067 -2.701 -23.582 1.00 96.44 117 SER A CA 1
ATOM 925 C C . SER A 1 117 ? 9.571 -2.429 -23.527 1.00 96.44 117 SER A C 1
ATOM 927 O O . SER A 1 117 ? 8.807 -3.164 -22.890 1.00 96.44 117 SER A O 1
ATOM 929 N N . TRP A 1 118 ? 9.134 -1.363 -24.189 1.00 95.81 118 TRP A N 1
ATOM 930 C CA . TRP A 1 118 ? 7.712 -1.110 -24.399 1.00 95.81 118 TRP A CA 1
ATOM 931 C C . TRP A 1 118 ? 7.436 -0.736 -25.847 1.00 95.81 118 TRP A C 1
ATOM 933 O O . TRP A 1 118 ? 8.325 -0.340 -26.598 1.00 95.81 118 TRP A O 1
ATOM 943 N N . THR A 1 119 ? 6.181 -0.889 -26.257 1.00 96.06 119 THR A N 1
ATOM 944 C CA . THR A 1 119 ? 5.732 -0.510 -27.597 1.00 96.06 119 THR A CA 1
ATOM 945 C C . THR A 1 119 ? 4.886 0.750 -27.517 1.00 96.06 119 THR A C 1
ATOM 947 O O . THR A 1 119 ? 3.977 0.838 -26.696 1.00 96.06 119 THR A O 1
ATOM 950 N N . THR A 1 120 ? 5.161 1.695 -28.408 1.00 94.75 120 THR A N 1
ATOM 951 C CA . THR A 1 120 ? 4.436 2.961 -28.566 1.00 94.75 120 THR A CA 1
ATOM 952 C C . THR A 1 120 ? 4.064 3.184 -30.035 1.00 94.75 120 THR A C 1
ATOM 954 O O . THR A 1 120 ? 4.484 2.421 -30.912 1.00 94.75 120 THR A O 1
ATOM 957 N N . ILE A 1 121 ? 3.259 4.209 -30.320 1.00 93.94 121 ILE A N 1
ATOM 958 C CA . ILE A 1 121 ? 2.889 4.607 -31.680 1.00 93.94 121 ILE A CA 1
ATOM 959 C C . ILE A 1 121 ? 3.508 5.969 -31.996 1.00 93.94 121 ILE A C 1
ATOM 961 O O . ILE A 1 121 ? 3.126 6.984 -31.421 1.00 93.94 121 ILE A O 1
ATOM 965 N N . ILE A 1 122 ? 4.408 5.999 -32.979 1.00 90.56 122 ILE A N 1
ATOM 966 C CA . ILE A 1 122 ? 5.022 7.224 -33.507 1.00 90.56 122 ILE A CA 1
ATOM 967 C C . ILE A 1 122 ? 4.639 7.328 -34.978 1.00 90.56 122 ILE A C 1
ATOM 969 O O . ILE A 1 122 ? 4.831 6.381 -35.737 1.00 90.56 122 ILE A O 1
ATOM 973 N N . ASP A 1 123 ? 4.036 8.449 -35.376 1.00 91.25 123 ASP A N 1
ATOM 974 C CA . ASP A 1 123 ? 3.600 8.696 -36.758 1.00 91.25 123 ASP A CA 1
ATOM 975 C C . ASP A 1 123 ? 2.746 7.556 -37.362 1.00 91.25 123 ASP A C 1
ATOM 977 O O . ASP A 1 123 ? 2.816 7.240 -38.550 1.00 91.25 123 ASP A O 1
ATOM 981 N N . GLY A 1 124 ? 1.918 6.918 -36.526 1.00 92.12 124 GLY A N 1
ATOM 982 C CA . GLY A 1 124 ? 1.036 5.815 -36.926 1.00 92.12 124 GLY A CA 1
ATOM 983 C C . GLY A 1 124 ? 1.726 4.454 -37.074 1.00 92.12 124 GLY A C 1
ATOM 984 O O . GLY A 1 124 ? 1.091 3.509 -37.543 1.00 92.12 124 GLY A O 1
ATOM 985 N N . GLN A 1 125 ? 2.994 4.330 -36.678 1.00 94.25 125 GLN A N 1
ATOM 986 C CA . GLN A 1 125 ? 3.750 3.079 -36.690 1.00 94.25 125 GLN A CA 1
ATOM 987 C C . GLN A 1 125 ? 4.049 2.602 -35.272 1.00 94.25 125 GLN A C 1
ATOM 989 O O . GLN A 1 125 ? 4.365 3.401 -34.395 1.00 94.25 125 GLN A O 1
ATOM 994 N N . PHE A 1 126 ? 3.976 1.286 -35.065 1.00 95.81 126 PHE A N 1
ATOM 995 C CA . PHE A 1 126 ? 4.440 0.669 -33.828 1.00 95.81 126 PHE A CA 1
ATOM 996 C C . PHE A 1 126 ? 5.964 0.731 -33.770 1.00 95.81 126 PHE A C 1
ATOM 998 O O . PHE A 1 126 ? 6.642 0.239 -34.674 1.00 95.81 126 PHE A O 1
ATOM 1005 N N . VAL A 1 127 ? 6.482 1.324 -32.701 1.00 94.81 127 VAL A N 1
ATOM 1006 C CA . VAL A 1 127 ? 7.911 1.428 -32.416 1.00 94.81 127 VAL A CA 1
ATOM 1007 C C . VAL A 1 127 ? 8.169 0.754 -31.077 1.00 94.81 127 VAL A C 1
ATOM 1009 O O . VAL A 1 127 ? 7.482 1.029 -30.094 1.00 94.81 127 VAL A O 1
ATOM 1012 N N . GLU A 1 128 ? 9.143 -0.148 -31.051 1.00 96.50 128 GLU A N 1
ATOM 1013 C CA . GLU A 1 128 ? 9.671 -0.698 -29.809 1.00 96.50 128 GLU A CA 1
ATOM 1014 C C . GLU A 1 128 ? 10.729 0.259 -29.258 1.00 96.50 128 GLU A C 1
ATOM 1016 O O . GLU A 1 128 ? 11.674 0.614 -29.962 1.00 96.50 128 GLU A O 1
ATOM 1021 N N . VAL A 1 129 ? 10.562 0.670 -28.006 1.00 95.38 129 VAL A N 1
ATOM 1022 C CA . VAL A 1 129 ? 11.547 1.455 -27.268 1.00 95.38 129 VAL A CA 1
ATOM 1023 C C . VAL A 1 129 ? 12.302 0.508 -26.345 1.00 95.38 129 VAL A C 1
ATOM 1025 O O . VAL A 1 129 ? 11.735 -0.038 -25.398 1.00 95.38 129 VAL A O 1
ATOM 1028 N N . ASN A 1 130 ? 13.581 0.301 -26.649 1.00 95.19 130 ASN A N 1
ATOM 1029 C CA . ASN A 1 130 ? 14.502 -0.554 -25.893 1.00 95.19 130 ASN A CA 1
ATOM 1030 C C . ASN A 1 130 ? 15.889 0.090 -25.695 1.00 95.19 130 ASN A C 1
ATOM 1032 O O . ASN A 1 130 ? 16.741 -0.471 -25.015 1.00 95.19 130 ASN A O 1
ATOM 1036 N N . ASP A 1 131 ? 16.116 1.280 -26.255 1.00 93.75 131 ASP A N 1
ATOM 1037 C CA . ASP A 1 131 ? 17.361 2.049 -26.195 1.00 93.75 131 ASP A CA 1
ATOM 1038 C C . ASP A 1 131 ? 17.267 3.219 -25.200 1.00 93.75 131 ASP A C 1
ATOM 1040 O O . ASP A 1 131 ? 17.749 4.333 -25.438 1.00 93.75 131 ASP A O 1
ATOM 1044 N N . TYR A 1 132 ? 16.627 2.978 -24.056 1.00 95.38 132 TYR A N 1
ATOM 1045 C CA . TYR A 1 132 ? 16.497 3.980 -23.006 1.00 95.38 132 TYR A CA 1
ATOM 1046 C C . TYR A 1 132 ? 17.702 4.007 -22.060 1.00 95.38 132 TYR A C 1
ATOM 1048 O O . TYR A 1 132 ? 18.384 3.006 -21.849 1.00 95.38 132 TYR A O 1
ATOM 1056 N N . VAL A 1 133 ? 17.960 5.171 -21.458 1.00 96.56 133 VAL A N 1
ATOM 1057 C CA . VAL A 1 133 ? 19.039 5.338 -20.476 1.00 96.56 133 VAL A CA 1
ATOM 1058 C C . VAL A 1 133 ? 18.448 5.611 -19.103 1.00 96.56 133 VAL A C 1
ATOM 1060 O O . VAL A 1 133 ? 17.809 6.639 -18.875 1.00 96.56 133 VAL A O 1
ATOM 1063 N N . VAL A 1 134 ? 18.715 4.691 -18.180 1.00 96.31 134 VAL A N 1
ATOM 1064 C CA . VAL A 1 134 ? 18.376 4.819 -16.762 1.00 96.31 134 VAL A CA 1
ATOM 1065 C C . VAL A 1 134 ? 19.431 5.675 -16.062 1.00 96.31 134 VAL A C 1
ATOM 1067 O O . VAL A 1 134 ? 20.633 5.448 -16.210 1.00 96.31 134 VAL A O 1
ATOM 1070 N N . LEU A 1 135 ? 18.990 6.669 -15.295 1.00 95.50 135 LEU A N 1
ATOM 1071 C CA . LEU A 1 135 ? 19.861 7.466 -14.440 1.00 95.50 135 LEU A CA 1
ATOM 1072 C C . LEU A 1 135 ? 20.296 6.652 -13.217 1.00 95.50 135 LEU A C 1
ATOM 1074 O O . LEU A 1 135 ? 19.502 5.929 -12.620 1.00 95.50 135 LEU A O 1
ATOM 1078 N N . GLU A 1 136 ? 21.546 6.829 -12.785 1.00 91.75 136 GLU A N 1
ATOM 1079 C CA . GLU A 1 136 ? 22.021 6.237 -11.527 1.00 91.75 136 GLU A CA 1
ATOM 1080 C C . GLU A 1 136 ? 21.264 6.812 -10.314 1.00 91.75 136 GLU A C 1
ATOM 1082 O O . GLU A 1 136 ? 20.967 6.095 -9.356 1.00 91.75 136 GLU A O 1
ATOM 1087 N N . GLN A 1 137 ? 20.949 8.113 -10.373 1.00 92.38 137 GLN A N 1
ATOM 1088 C CA . GLN A 1 137 ? 20.172 8.871 -9.393 1.00 92.38 137 GLN A CA 1
ATOM 1089 C C . GLN A 1 137 ? 19.379 9.999 -10.090 1.00 92.38 137 GLN A C 1
ATOM 1091 O O . GLN A 1 137 ? 19.864 10.549 -11.082 1.00 92.38 137 GLN A O 1
ATOM 1096 N N . PRO A 1 138 ? 18.221 10.423 -9.549 1.00 91.50 138 PRO A N 1
ATOM 1097 C CA . PRO A 1 138 ? 17.558 9.859 -8.376 1.00 91.50 138 PRO A CA 1
ATOM 1098 C C . PRO A 1 138 ? 16.949 8.484 -8.675 1.00 91.50 138 PRO A C 1
ATOM 1100 O O . PRO A 1 138 ? 16.707 8.133 -9.825 1.00 91.50 138 PRO A O 1
ATOM 1103 N N . ARG A 1 139 ? 16.695 7.718 -7.618 1.00 91.75 139 ARG A N 1
ATOM 1104 C CA . ARG A 1 139 ? 15.850 6.520 -7.622 1.00 91.75 139 ARG A CA 1
ATOM 1105 C C . ARG A 1 139 ? 15.064 6.483 -6.323 1.00 91.75 139 ARG A C 1
ATOM 1107 O O . ARG A 1 139 ? 15.567 6.943 -5.297 1.00 91.75 139 ARG A O 1
ATOM 1114 N N . THR A 1 140 ? 13.849 5.955 -6.355 1.00 95.62 140 THR A N 1
ATOM 1115 C CA . THR A 1 140 ? 13.039 5.794 -5.140 1.00 95.62 140 THR A CA 1
ATOM 1116 C C . THR A 1 140 ? 12.818 4.324 -4.865 1.00 95.62 140 THR A C 1
ATOM 1118 O O . THR A 1 140 ? 12.480 3.583 -5.781 1.00 95.62 140 THR A O 1
ATOM 1121 N N . VAL A 1 141 ? 12.962 3.925 -3.607 1.00 96.19 141 VAL A N 1
ATOM 1122 C CA . VAL A 1 141 ? 12.608 2.589 -3.127 1.00 96.19 141 VAL A CA 1
ATOM 1123 C C . VAL A 1 141 ? 11.541 2.766 -2.062 1.00 96.19 141 VAL A C 1
ATOM 1125 O O . VAL A 1 141 ? 11.681 3.599 -1.165 1.00 96.19 141 VAL A O 1
ATOM 1128 N N . GLN A 1 142 ? 10.467 1.996 -2.165 1.00 95.25 142 GLN A N 1
ATOM 1129 C CA . GLN A 1 142 ? 9.451 1.903 -1.131 1.00 95.25 142 GLN A CA 1
ATOM 1130 C C . GLN A 1 142 ? 9.223 0.436 -0.788 1.00 95.25 142 GLN A C 1
ATOM 1132 O O . GLN A 1 142 ? 9.093 -0.388 -1.689 1.00 95.25 142 GLN A O 1
ATOM 1137 N N . LEU A 1 143 ? 9.157 0.123 0.505 1.00 95.50 143 LEU A N 1
ATOM 1138 C CA . LEU A 1 143 ? 8.703 -1.171 0.999 1.00 95.50 143 LEU A CA 1
ATOM 1139 C C . LEU A 1 143 ? 7.301 -0.989 1.572 1.00 95.50 143 LEU A C 1
ATOM 1141 O O . LEU A 1 143 ? 7.123 -0.360 2.615 1.00 95.50 143 LEU A O 1
ATOM 1145 N N . LEU A 1 144 ? 6.308 -1.506 0.861 1.00 94.25 144 LEU A N 1
ATOM 1146 C CA . LEU A 1 144 ? 4.899 -1.348 1.192 1.00 94.25 144 LEU A CA 1
ATOM 1147 C C . LEU A 1 144 ? 4.151 -2.659 0.948 1.00 94.25 144 LEU A C 1
ATOM 1149 O O . LEU A 1 144 ? 4.609 -3.492 0.175 1.00 94.25 144 LEU A O 1
ATOM 1153 N N . PRO A 1 145 ? 3.022 -2.904 1.615 1.00 94.50 145 PRO A N 1
ATOM 1154 C CA . PRO A 1 145 ? 2.221 -4.079 1.324 1.00 94.50 145 PRO A CA 1
ATOM 1155 C C . PRO A 1 145 ? 1.491 -3.932 -0.012 1.00 94.50 145 PRO A C 1
ATOM 1157 O O . PRO A 1 145 ? 0.905 -2.889 -0.295 1.00 94.50 145 PRO A O 1
ATOM 1160 N N . HIS A 1 146 ? 1.470 -5.002 -0.801 1.00 94.25 146 HIS A N 1
ATOM 1161 C CA . HIS A 1 146 ? 0.732 -5.081 -2.060 1.00 94.25 146 HIS A CA 1
ATOM 1162 C C . HIS A 1 146 ? -0.088 -6.375 -2.106 1.00 94.25 146 HIS A C 1
ATOM 1164 O O . HIS A 1 146 ? 0.316 -7.393 -1.547 1.00 94.25 146 HIS A O 1
ATOM 1170 N N . SER A 1 147 ? -1.245 -6.346 -2.774 1.00 92.75 147 SER A N 1
ATOM 1171 C CA . SER A 1 147 ? -2.081 -7.539 -2.962 1.00 92.75 147 SER A CA 1
ATOM 1172 C C . SER A 1 147 ? -1.405 -8.555 -3.890 1.00 92.75 147 SER A C 1
ATOM 1174 O O . SER A 1 147 ? -0.988 -8.168 -4.988 1.00 92.75 147 SER A O 1
ATOM 1176 N N . ARG A 1 148 ? -1.320 -9.829 -3.488 1.00 89.00 148 ARG A N 1
ATOM 1177 C CA . ARG A 1 148 ? -0.756 -10.947 -4.270 1.00 89.00 148 ARG A CA 1
ATOM 1178 C C . ARG A 1 148 ? -1.831 -11.966 -4.619 1.00 89.00 148 ARG A C 1
ATOM 1180 O O . ARG A 1 148 ? -2.479 -12.442 -3.704 1.00 89.00 148 ARG A O 1
ATOM 1187 N N . ASP A 1 149 ? -1.888 -12.371 -5.895 1.00 79.38 149 ASP A N 1
ATOM 1188 C CA . ASP A 1 149 ? -2.683 -13.467 -6.495 1.00 79.38 149 ASP A CA 1
ATOM 1189 C C . ASP A 1 149 ? -4.181 -13.497 -6.135 1.00 79.38 149 ASP A C 1
ATOM 1191 O O . ASP A 1 149 ? -5.029 -13.338 -7.012 1.00 79.38 149 ASP A O 1
ATOM 1195 N N . GLU A 1 150 ? -4.509 -13.639 -4.856 1.00 76.75 150 GLU A N 1
ATOM 1196 C CA . GLU A 1 150 ? -5.815 -13.369 -4.278 1.00 76.75 150 GLU A CA 1
ATOM 1197 C C . GLU A 1 150 ? -5.970 -11.859 -4.009 1.00 76.75 150 GLU A C 1
ATOM 1199 O O . GLU A 1 150 ? -5.159 -11.257 -3.300 1.00 76.75 150 GLU A O 1
ATOM 1204 N N . PRO A 1 151 ? -7.031 -11.204 -4.514 1.00 76.69 151 PRO A N 1
ATOM 1205 C CA . PRO A 1 151 ? -7.153 -9.740 -4.551 1.00 76.69 151 PRO A CA 1
ATOM 1206 C C . PRO A 1 151 ? -7.198 -9.043 -3.178 1.00 76.69 151 PRO A C 1
ATOM 1208 O O . PRO A 1 151 ? -7.266 -7.818 -3.126 1.00 76.69 151 PRO A O 1
ATOM 1211 N N . LEU A 1 152 ? -7.175 -9.802 -2.080 1.00 90.56 152 LEU A N 1
ATOM 1212 C CA . LEU A 1 152 ? -7.296 -9.324 -0.704 1.00 90.56 152 LEU A CA 1
ATOM 1213 C C . LEU A 1 152 ? -6.151 -9.785 0.209 1.00 90.56 152 LEU A C 1
ATOM 1215 O O . LEU A 1 152 ? -6.151 -9.431 1.386 1.00 90.56 152 LEU A O 1
ATOM 1219 N N . GLU A 1 153 ? -5.196 -10.576 -0.283 1.00 94.81 153 GLU A N 1
ATOM 1220 C CA . GLU A 1 153 ? -4.036 -10.991 0.507 1.00 94.81 153 GLU A CA 1
ATOM 1221 C C . GLU A 1 153 ? -2.879 -10.007 0.317 1.00 94.81 153 GLU A C 1
ATOM 1223 O O . GLU A 1 153 ? -2.318 -9.895 -0.770 1.00 94.81 153 GLU A O 1
ATOM 1228 N N . LEU A 1 154 ? -2.517 -9.295 1.383 1.00 95.81 154 LEU A N 1
ATOM 1229 C CA . LEU A 1 154 ? -1.431 -8.320 1.390 1.00 95.81 154 LEU A CA 1
ATOM 1230 C C . LEU A 1 154 ? -0.117 -8.967 1.820 1.00 95.81 154 LEU A C 1
ATOM 1232 O O . LEU A 1 154 ? -0.065 -9.668 2.834 1.00 95.81 154 LEU A O 1
ATOM 1236 N N . VAL A 1 155 ? 0.955 -8.647 1.103 1.00 95.75 155 VAL A N 1
ATOM 1237 C CA . VAL A 1 155 ? 2.317 -9.122 1.377 1.00 95.75 155 VAL A CA 1
ATOM 1238 C C . VAL A 1 155 ? 3.346 -8.004 1.151 1.00 95.75 155 VAL A C 1
ATOM 1240 O O . VAL A 1 155 ? 3.093 -7.109 0.340 1.00 95.75 155 VAL A O 1
ATOM 1243 N N . PRO A 1 156 ? 4.509 -8.035 1.825 1.00 96.38 156 PRO A N 1
ATOM 1244 C CA . PRO A 1 156 ? 5.597 -7.086 1.607 1.00 96.38 156 PRO A CA 1
ATOM 1245 C C . PRO A 1 156 ? 6.055 -7.000 0.141 1.00 96.38 156 PRO A C 1
ATOM 1247 O O . PRO A 1 156 ? 6.327 -8.013 -0.513 1.00 96.38 156 PRO A O 1
ATOM 1250 N N . TYR A 1 157 ? 6.175 -5.772 -0.361 1.00 96.38 157 TYR A N 1
ATOM 1251 C CA . TYR A 1 157 ? 6.488 -5.458 -1.750 1.00 96.38 157 TYR A CA 1
ATOM 1252 C C . TYR A 1 157 ? 7.466 -4.292 -1.842 1.00 96.38 157 TYR A C 1
ATOM 1254 O O . TYR A 1 157 ? 7.200 -3.201 -1.335 1.00 96.38 157 TYR A O 1
ATOM 1262 N N . TYR A 1 158 ? 8.591 -4.515 -2.512 1.00 97.69 158 TYR A N 1
ATOM 1263 C CA . TYR A 1 158 ? 9.455 -3.430 -2.947 1.00 97.69 158 TYR A CA 1
ATOM 1264 C C . TYR A 1 158 ? 8.898 -2.842 -4.237 1.00 97.69 158 TYR A C 1
ATOM 1266 O O . TYR A 1 158 ? 8.727 -3.570 -5.210 1.00 97.69 158 TYR A O 1
ATOM 1274 N N . TYR A 1 159 ? 8.665 -1.534 -4.259 1.00 97.19 159 TYR A N 1
ATOM 1275 C CA . TYR A 1 159 ? 8.399 -0.780 -5.477 1.00 97.19 159 TYR A CA 1
ATOM 1276 C C . TYR A 1 159 ? 9.540 0.205 -5.714 1.00 97.19 159 TYR A C 1
ATOM 1278 O O . TYR A 1 159 ? 9.807 1.081 -4.884 1.00 97.19 159 TYR A O 1
ATOM 1286 N N . ILE A 1 160 ? 10.251 0.020 -6.825 1.00 98.00 160 ILE A N 1
ATOM 1287 C CA . ILE A 1 160 ? 11.465 0.762 -7.154 1.00 98.00 160 ILE A CA 1
ATOM 1288 C C . ILE A 1 160 ? 11.230 1.557 -8.430 1.00 98.00 160 ILE A C 1
ATOM 1290 O O . ILE A 1 160 ? 10.920 0.984 -9.471 1.00 98.00 160 ILE A O 1
ATOM 1294 N N . THR A 1 161 ? 11.425 2.871 -8.360 1.00 97.75 161 THR A N 1
ATOM 1295 C CA . THR A 1 161 ? 11.294 3.763 -9.516 1.00 97.75 161 THR A CA 1
ATOM 1296 C C . THR A 1 161 ? 12.660 4.226 -9.989 1.00 97.75 161 THR A C 1
ATOM 1298 O O . THR A 1 161 ? 13.434 4.823 -9.232 1.00 97.75 161 THR A O 1
ATOM 1301 N N . PHE A 1 162 ? 12.911 3.999 -11.271 1.00 97.44 162 PHE A N 1
ATOM 1302 C CA . PHE A 1 162 ? 14.093 4.428 -11.999 1.00 97.44 162 PHE A CA 1
ATOM 1303 C C . PHE A 1 162 ? 13.731 5.582 -12.918 1.00 97.44 162 PHE A C 1
ATOM 1305 O O . PHE A 1 162 ? 12.802 5.471 -13.715 1.00 97.44 162 PHE A O 1
ATOM 1312 N N . TYR A 1 163 ? 14.467 6.685 -12.830 1.00 96.56 163 TYR A N 1
ATOM 1313 C CA . TYR A 1 163 ? 14.255 7.832 -13.706 1.00 96.56 163 TYR A CA 1
ATOM 1314 C C . TYR A 1 163 ? 15.091 7.692 -14.972 1.00 96.56 163 TYR A C 1
ATOM 1316 O O . TYR A 1 163 ? 16.233 7.230 -14.935 1.00 96.56 163 TYR A O 1
ATOM 1324 N N . LEU A 1 164 ? 14.516 8.099 -16.097 1.00 96.50 164 LEU A N 1
ATOM 1325 C CA . LEU A 1 164 ? 15.182 8.101 -17.389 1.00 96.50 164 LEU A CA 1
ATOM 1326 C C . LEU A 1 164 ? 15.877 9.446 -17.621 1.00 96.50 164 LEU A C 1
ATOM 1328 O O . LEU A 1 164 ? 15.496 10.478 -17.066 1.00 96.50 164 LEU A O 1
ATOM 1332 N N . ASN A 1 165 ? 16.915 9.449 -18.452 1.00 96.50 165 ASN A N 1
ATOM 1333 C CA . ASN A 1 165 ? 17.695 10.652 -18.758 1.00 96.50 165 ASN A CA 1
ATOM 1334 C C . ASN A 1 165 ? 16.913 11.737 -19.521 1.00 96.50 165 ASN A C 1
ATOM 1336 O O . ASN A 1 165 ? 17.361 12.881 -19.592 1.00 96.50 165 ASN A O 1
ATOM 1340 N N . GLN A 1 166 ? 15.783 11.373 -20.122 1.00 95.12 166 GLN A N 1
ATOM 1341 C CA . GLN A 1 166 ? 14.908 12.253 -20.881 1.00 95.12 166 GLN A CA 1
ATOM 1342 C C . GLN A 1 166 ? 13.480 11.701 -20.893 1.00 95.12 166 GLN A C 1
ATOM 1344 O O . GLN A 1 166 ? 13.213 10.604 -20.404 1.00 95.12 166 GLN A O 1
ATOM 1349 N N . VAL A 1 167 ? 12.568 12.468 -21.486 1.00 95.44 167 VAL A N 1
ATOM 1350 C CA . VAL A 1 167 ? 11.207 12.015 -21.771 1.00 95.44 167 VAL A CA 1
ATOM 1351 C C . VAL A 1 167 ? 11.203 11.264 -23.103 1.00 95.44 167 VAL A C 1
ATOM 1353 O O . VAL A 1 167 ? 11.630 11.796 -24.128 1.00 95.44 167 VAL A O 1
ATOM 1356 N N . TYR A 1 168 ? 10.725 10.029 -23.071 1.00 94.44 168 TYR A N 1
ATOM 1357 C CA . TYR A 1 168 ? 10.539 9.131 -24.204 1.00 94.44 168 TYR A CA 1
ATOM 1358 C C . TYR A 1 168 ? 9.091 9.225 -24.736 1.00 94.44 168 TYR A C 1
ATOM 1360 O O . TYR A 1 168 ? 8.250 9.887 -24.113 1.00 94.44 168 TYR A O 1
ATOM 1368 N N . PRO A 1 169 ? 8.771 8.607 -25.894 1.00 92.88 169 PRO A N 1
ATOM 1369 C CA . PRO A 1 169 ? 7.402 8.555 -26.413 1.00 92.88 169 PRO A CA 1
ATOM 1370 C C . PRO A 1 169 ? 6.377 8.120 -25.355 1.00 92.88 169 PRO A C 1
ATOM 1372 O O . PRO A 1 169 ? 6.719 7.392 -24.428 1.00 92.88 169 PRO A O 1
ATOM 1375 N N . ASP A 1 170 ? 5.135 8.591 -25.497 1.00 91.81 170 ASP A N 1
ATOM 1376 C CA . ASP A 1 170 ? 4.058 8.496 -24.493 1.00 91.81 170 ASP A CA 1
ATOM 1377 C C . ASP A 1 170 ? 4.326 9.240 -23.176 1.00 91.81 170 ASP A C 1
ATOM 1379 O O . ASP A 1 170 ? 3.720 8.945 -22.150 1.00 91.81 170 ASP A O 1
ATOM 1383 N N . ASN A 1 171 ? 5.198 10.255 -23.209 1.00 93.62 171 ASN A N 1
ATOM 1384 C CA . ASN A 1 171 ? 5.547 11.073 -22.045 1.00 93.62 171 ASN A CA 1
ATOM 1385 C C . ASN A 1 171 ? 6.174 10.250 -20.900 1.00 93.62 171 ASN A C 1
ATOM 1387 O O . ASN A 1 171 ? 6.056 10.596 -19.722 1.00 93.62 171 ASN A O 1
ATOM 1391 N N . ILE A 1 172 ? 6.844 9.148 -21.250 1.00 96.19 172 ILE A N 1
ATOM 1392 C CA . ILE A 1 172 ? 7.493 8.248 -20.298 1.00 96.19 172 ILE A CA 1
ATOM 1393 C C . ILE A 1 172 ? 8.822 8.843 -19.852 1.00 96.19 172 ILE A C 1
ATOM 1395 O O . ILE A 1 172 ? 9.690 9.131 -20.671 1.00 96.19 172 ILE A O 1
ATOM 1399 N N . ASN A 1 173 ? 9.012 9.000 -18.548 1.00 96.06 173 ASN A N 1
ATOM 1400 C CA . ASN A 1 173 ? 10.255 9.529 -17.978 1.00 96.06 173 ASN A CA 1
ATOM 1401 C C . ASN A 1 173 ? 10.811 8.663 -16.840 1.00 96.06 173 ASN A C 1
ATOM 1403 O O . ASN A 1 173 ? 11.826 9.013 -16.239 1.00 96.06 173 ASN A O 1
ATOM 1407 N N . SER A 1 174 ? 10.135 7.566 -16.510 1.00 97.12 174 SER A N 1
ATOM 1408 C CA . SER A 1 174 ? 10.551 6.648 -15.459 1.00 97.12 174 SER A CA 1
ATOM 1409 C C . SER A 1 174 ? 9.995 5.244 -15.690 1.00 97.12 174 SER A C 1
ATOM 1411 O O . SER A 1 174 ? 9.073 5.043 -16.481 1.00 97.12 174 SER A O 1
ATOM 1413 N N . ILE A 1 175 ? 10.593 4.258 -15.026 1.00 97.69 175 ILE A N 1
ATOM 1414 C CA . ILE A 1 175 ? 10.170 2.858 -15.039 1.00 97.69 175 ILE A CA 1
ATOM 1415 C C . ILE A 1 175 ? 10.042 2.397 -13.587 1.00 97.69 175 ILE A C 1
ATOM 1417 O O . ILE A 1 175 ? 10.966 2.577 -12.792 1.00 97.69 175 ILE A O 1
ATOM 1421 N N . GLY A 1 176 ? 8.889 1.832 -13.241 1.00 97.62 176 GLY A N 1
ATOM 1422 C CA . GLY A 1 176 ? 8.628 1.199 -11.954 1.00 97.62 176 GLY A CA 1
ATOM 1423 C C . GLY A 1 176 ? 8.840 -0.307 -12.048 1.00 97.62 176 GLY A C 1
ATOM 1424 O O . GLY A 1 176 ? 8.331 -0.936 -12.975 1.00 97.62 176 GLY A O 1
ATOM 1425 N N . VAL A 1 177 ? 9.566 -0.880 -11.094 1.00 98.19 177 VAL A N 1
ATOM 1426 C CA . VAL A 1 177 ? 9.764 -2.325 -10.953 1.00 98.19 177 VAL A CA 1
ATOM 1427 C C . VAL A 1 177 ? 9.310 -2.748 -9.571 1.00 98.19 177 VAL A C 1
ATOM 1429 O O . VAL A 1 177 ? 9.766 -2.200 -8.565 1.00 98.19 177 VAL A O 1
ATOM 1432 N N . GLY A 1 178 ? 8.437 -3.739 -9.524 1.00 97.94 178 GLY A N 1
ATOM 1433 C CA . GLY A 1 178 ? 7.891 -4.250 -8.290 1.00 97.94 178 GLY A CA 1
ATOM 1434 C C . GLY A 1 178 ? 8.300 -5.690 -8.022 1.00 97.94 178 GLY A C 1
ATOM 1435 O O . GLY A 1 178 ? 8.299 -6.553 -8.907 1.00 97.94 178 GLY A O 1
ATOM 1436 N N . ILE A 1 179 ? 8.709 -5.942 -6.782 1.00 98.38 179 ILE A N 1
ATOM 1437 C CA . ILE A 1 179 ? 9.364 -7.178 -6.360 1.00 98.38 179 ILE A CA 1
ATOM 1438 C C . ILE A 1 179 ? 8.769 -7.633 -5.034 1.00 98.38 179 ILE A C 1
ATOM 1440 O O . ILE A 1 179 ? 8.693 -6.881 -4.062 1.00 98.38 179 ILE A O 1
ATOM 1444 N N . TRP A 1 180 ? 8.387 -8.901 -4.970 1.00 97.56 180 TRP A N 1
ATOM 1445 C CA . TRP A 1 180 ? 7.947 -9.528 -3.732 1.00 97.56 180 TRP A CA 1
ATOM 1446 C C . TRP A 1 180 ? 9.106 -9.661 -2.741 1.00 97.56 180 TRP A C 1
ATOM 1448 O O . TRP A 1 180 ? 10.067 -10.383 -3.004 1.00 97.56 180 TRP A O 1
ATOM 1458 N N . ALA A 1 181 ? 9.009 -9.007 -1.582 1.00 96.94 181 ALA A N 1
ATOM 1459 C CA . ALA A 1 181 ? 10.096 -8.978 -0.599 1.00 96.94 181 ALA A CA 1
ATOM 1460 C C . ALA A 1 181 ? 10.359 -10.338 0.078 1.00 96.94 181 ALA A C 1
ATOM 1462 O O . ALA A 1 181 ? 11.456 -10.585 0.571 1.00 96.94 181 ALA A O 1
ATOM 1463 N N . ASP A 1 182 ? 9.387 -11.247 0.079 1.00 95.62 182 ASP A N 1
ATOM 1464 C CA . ASP A 1 182 ? 9.516 -12.593 0.647 1.00 95.62 182 ASP A CA 1
ATOM 1465 C C . ASP A 1 182 ? 10.109 -13.628 -0.328 1.00 95.62 182 ASP A C 1
ATOM 1467 O O . ASP A 1 182 ? 10.564 -14.684 0.104 1.00 95.62 182 ASP A O 1
ATOM 1471 N N . THR A 1 183 ? 10.109 -13.369 -1.636 1.00 96.69 183 THR A N 1
ATOM 1472 C CA . THR A 1 183 ? 10.541 -14.353 -2.649 1.00 96.69 183 THR A CA 1
ATOM 1473 C C . THR A 1 183 ? 11.603 -13.830 -3.607 1.00 96.69 183 THR A C 1
ATOM 1475 O O . THR A 1 183 ? 12.250 -14.636 -4.272 1.00 96.69 183 THR A O 1
ATOM 1478 N N . GLY A 1 184 ? 11.789 -12.513 -3.722 1.00 97.31 184 GLY A N 1
ATOM 1479 C CA . GLY A 1 184 ? 12.654 -11.917 -4.744 1.00 97.31 184 GLY A CA 1
ATOM 1480 C C . GLY A 1 184 ? 12.085 -11.986 -6.160 1.00 97.31 184 GLY A C 1
ATOM 1481 O O . GLY A 1 184 ? 12.754 -11.583 -7.108 1.00 97.31 184 GLY A O 1
ATOM 1482 N N . ALA A 1 185 ? 10.861 -12.488 -6.334 1.00 97.19 185 ALA A N 1
ATOM 1483 C CA . ALA A 1 185 ? 10.247 -12.583 -7.647 1.00 97.19 185 ALA A CA 1
ATOM 1484 C C . ALA A 1 185 ? 9.778 -11.202 -8.128 1.00 97.19 185 ALA A C 1
ATOM 1486 O O . ALA A 1 185 ? 9.031 -10.505 -7.436 1.00 97.19 185 ALA A O 1
ATOM 1487 N N . VAL A 1 186 ? 10.194 -10.836 -9.344 1.00 97.31 186 VAL A N 1
ATOM 1488 C CA . VAL A 1 186 ? 9.682 -9.661 -10.058 1.00 97.31 186 VAL A CA 1
ATOM 1489 C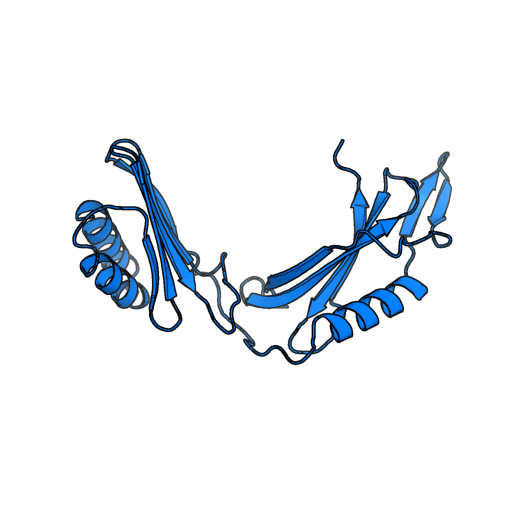 C . VAL A 1 186 ? 8.217 -9.902 -10.403 1.00 97.31 186 VAL A C 1
ATOM 1491 O O . VAL A 1 186 ? 7.876 -10.907 -11.032 1.00 97.31 186 VAL A O 1
ATOM 1494 N N . ARG A 1 187 ? 7.350 -8.973 -10.005 1.00 95.06 187 ARG A N 1
ATOM 1495 C CA . ARG A 1 187 ? 5.910 -9.034 -10.257 1.00 95.06 187 ARG A CA 1
ATOM 1496 C C . ARG A 1 187 ? 5.498 -8.195 -11.453 1.00 95.06 187 ARG A C 1
ATOM 1498 O O . ARG A 1 187 ? 4.699 -8.663 -12.269 1.00 95.06 187 ARG A O 1
ATOM 1505 N N . ASP A 1 188 ? 6.008 -6.973 -11.521 1.00 93.19 188 ASP A N 1
ATOM 1506 C CA . ASP A 1 188 ? 5.717 -6.012 -12.572 1.00 93.19 188 ASP A CA 1
ATOM 1507 C C . ASP A 1 188 ? 6.970 -5.214 -12.963 1.00 93.19 188 ASP A C 1
ATOM 1509 O O . ASP A 1 188 ? 7.963 -5.124 -12.240 1.00 93.19 188 ASP A O 1
ATOM 1513 N N . CYS A 1 189 ? 6.931 -4.702 -14.187 1.00 97.00 189 CYS A N 1
ATOM 1514 C CA . CYS A 1 189 ? 7.861 -3.716 -14.709 1.00 97.00 189 CYS A CA 1
ATOM 1515 C C . CYS A 1 189 ? 7.045 -2.858 -15.675 1.00 97.00 189 CYS A C 1
ATOM 1517 O O . CYS A 1 189 ? 6.444 -3.401 -16.607 1.00 97.00 189 CYS A O 1
ATOM 1519 N N . GLN A 1 190 ? 6.929 -1.562 -15.404 1.00 96.19 190 GLN A N 1
ATOM 1520 C CA . GLN A 1 190 ? 6.000 -0.685 -16.110 1.00 96.19 190 GLN A CA 1
ATOM 1521 C C . GLN A 1 190 ? 6.582 0.703 -16.341 1.00 96.19 190 GLN A C 1
ATOM 1523 O O . GLN A 1 190 ? 7.273 1.262 -15.492 1.00 96.19 190 GLN A O 1
ATOM 1528 N N . THR A 1 191 ? 6.254 1.282 -17.489 1.00 96.81 191 THR A N 1
ATOM 1529 C CA . THR A 1 191 ? 6.577 2.669 -17.812 1.00 96.81 191 THR A CA 1
ATOM 1530 C C . THR A 1 191 ? 5.699 3.624 -17.014 1.00 96.81 191 THR A C 1
ATOM 1532 O O . THR A 1 191 ? 4.494 3.403 -16.888 1.00 96.81 191 THR A O 1
ATOM 1535 N N . LEU A 1 192 ? 6.283 4.715 -16.537 1.00 95.69 192 LEU A N 1
ATOM 1536 C CA . LEU A 1 192 ? 5.607 5.756 -15.776 1.00 95.69 192 LEU A CA 1
ATOM 1537 C C . LEU A 1 192 ? 5.748 7.096 -16.502 1.00 95.69 192 LEU A C 1
ATOM 1539 O O . LEU A 1 192 ? 6.820 7.457 -17.002 1.00 95.69 192 LEU A O 1
ATOM 1543 N N . THR A 1 193 ? 4.638 7.823 -16.575 1.00 91.25 193 THR A N 1
ATOM 1544 C CA . THR A 1 193 ? 4.566 9.139 -17.212 1.00 91.25 193 THR A CA 1
ATOM 1545 C C . THR A 1 193 ? 5.027 10.227 -16.255 1.00 91.25 193 THR A C 1
ATOM 1547 O O . THR A 1 193 ? 4.759 10.135 -15.055 1.00 91.25 193 THR A O 1
ATOM 1550 N N . SER A 1 194 ? 5.618 11.308 -16.770 1.00 73.88 194 SER A N 1
ATOM 1551 C CA . SER A 1 194 ? 5.751 12.514 -15.950 1.00 73.88 194 SER A CA 1
ATOM 1552 C C . SER A 1 194 ? 4.362 13.021 -15.555 1.00 73.88 194 SER A C 1
ATOM 1554 O O . SER A 1 194 ? 3.461 13.089 -16.395 1.00 73.88 194 SER A O 1
ATOM 1556 N N . GLU A 1 195 ? 4.177 13.372 -14.280 1.00 62.66 195 GLU A N 1
ATOM 1557 C CA . GLU A 1 195 ? 3.043 14.216 -13.901 1.00 62.66 195 GLU A CA 1
ATOM 1558 C C . GLU A 1 195 ? 3.163 15.533 -14.685 1.00 62.66 195 GLU A C 1
ATOM 1560 O O . GLU A 1 195 ? 4.246 16.126 -14.750 1.00 62.66 195 GLU A O 1
ATOM 1565 N N . GLY A 1 196 ? 2.083 15.908 -15.375 1.00 40.25 196 GLY A N 1
ATOM 1566 C CA . GLY A 1 196 ? 1.996 17.142 -16.161 1.00 40.25 196 GLY A CA 1
ATOM 1567 C C . GLY A 1 196 ? 1.777 18.383 -15.310 1.00 40.25 196 GLY A C 1
ATOM 1568 O O . GLY A 1 196 ? 1.254 18.248 -14.182 1.00 40.25 196 GLY A O 1
#

Radius of gyration: 21.61 Å; chains: 1; bounding box: 46×36×66 Å